Protein AF-A0A258IJY4-F1 (afdb_monomer_lite)

Sequence (185 aa):
MICPVAGHSVAGYVLYSLEPDRRLEDFEGKLTIDWGKGTRSWVQKADNPKRILEIRRDIEPAFPGYLNLIIPLSEVNSLPLSWAVRLQETRGIYLVTCPRTREHYVGSANGAEGFYGRWFQHAAFKGDAIAFRSREPSEYQVSILEVAGSGMSEADVLVAEQRWIKKLQSKEMGLNGSLIGNEGG

Secondary structure (DSSP, 8-state):
-B-TTT-SB-TTPPPPP----GGGGGGTTTEEE--TT-TT-S---TTSPPPEEEE-SS-PPPP--GGG-EEEGGGGGGS-HHHHHHHHH--EEEEEEETTTTEEEEEEE-STTHHHHHHHHHHH-SS--S--S---GGG-EEEEEEEPPTT--HHHHHHHHHHHHHHHTTTTSSSTT-S------

Radius of gyration: 24.55 Å; chains: 1; bounding box: 48×37×79 Å

pLDDT: mean 83.31, std 14.4, range [30.75, 98.19]

Foldseek 3Di:
DADPPPGHDPVPDDDDDDDDDPVCPQQVQFWDWDCDVVPPPPDDDPVDDIHTPGGHNDDFDDDPDQQPDKFQLLCLVVHDPVNQVVQQCWWAKKKKAFPVVGAIDIDTQPDNRHRSVVSVVVNVLPDDLFPDVDPDSRRMMMGGDDIDDPPDDPVNRVVVSVVVCVVVVCLPRHGPVVRDDDPDD

Structure (mmCIF, N/CA/C/O backbone):
data_AF-A0A258IJY4-F1
#
_entry.id   AF-A0A258IJY4-F1
#
loop_
_atom_site.group_PDB
_atom_site.id
_atom_site.type_symbol
_atom_site.label_atom_id
_atom_site.label_alt_id
_atom_site.label_comp_id
_atom_site.label_asym_id
_atom_site.label_entity_id
_atom_site.label_seq_id
_atom_site.pdbx_PDB_ins_code
_atom_site.Cartn_x
_atom_site.Cartn_y
_atom_site.Cartn_z
_atom_site.occupancy
_atom_site.B_iso_or_equiv
_atom_site.auth_seq_id
_atom_site.auth_comp_id
_atom_site.auth_asym_id
_atom_site.auth_atom_id
_atom_site.pdbx_PDB_model_num
ATOM 1 N N . MET A 1 1 ? 11.145 19.818 -43.835 1.00 65.81 1 MET A N 1
ATOM 2 C CA . MET A 1 1 ? 10.618 18.640 -43.112 1.00 65.81 1 MET A CA 1
ATOM 3 C C . MET A 1 1 ? 10.895 18.848 -41.630 1.00 65.81 1 MET A C 1
ATOM 5 O O . MET A 1 1 ? 11.995 19.290 -41.315 1.00 65.81 1 MET A O 1
ATOM 9 N N . ILE A 1 2 ? 9.910 18.635 -40.755 1.00 72.44 2 ILE A N 1
ATOM 10 C CA . ILE A 1 2 ? 9.991 18.947 -39.316 1.00 72.44 2 ILE A CA 1
ATOM 11 C C . ILE A 1 2 ? 10.017 17.635 -38.520 1.00 72.44 2 ILE A C 1
ATOM 13 O O . ILE A 1 2 ? 9.287 16.707 -38.858 1.00 72.44 2 ILE A O 1
ATOM 17 N N . CYS A 1 3 ? 10.866 17.552 -37.493 1.00 66.44 3 CYS A N 1
ATOM 18 C CA . CYS A 1 3 ? 10.944 16.414 -36.581 1.00 66.44 3 CYS A CA 1
ATOM 19 C C . CYS A 1 3 ? 9.590 16.198 -35.878 1.00 66.44 3 CYS A C 1
ATOM 21 O O . CYS A 1 3 ? 9.137 17.116 -35.189 1.00 66.44 3 CYS A O 1
ATOM 23 N N . PRO A 1 4 ? 8.972 15.005 -35.964 1.00 61.53 4 PRO A N 1
ATOM 24 C CA . PRO A 1 4 ? 7.675 14.739 -35.337 1.00 61.53 4 PRO A CA 1
ATOM 25 C C . PRO A 1 4 ? 7.731 14.685 -33.801 1.00 61.53 4 PRO A C 1
ATOM 27 O O . PRO A 1 4 ? 6.697 14.793 -33.154 1.00 61.53 4 PRO A O 1
ATOM 30 N N . VAL A 1 5 ? 8.924 14.539 -33.212 1.00 63.69 5 VAL A N 1
ATOM 31 C CA . VAL A 1 5 ? 9.115 14.449 -31.753 1.00 63.69 5 VAL A CA 1
ATOM 32 C C . VAL A 1 5 ? 9.488 15.798 -31.136 1.00 63.69 5 VAL A C 1
ATOM 34 O O . VAL A 1 5 ? 9.039 16.127 -30.045 1.00 63.69 5 VAL A O 1
ATOM 37 N N . ALA A 1 6 ? 10.318 16.588 -31.821 1.00 70.12 6 ALA A N 1
ATOM 38 C CA . ALA A 1 6 ? 10.953 17.774 -31.239 1.00 70.12 6 ALA A CA 1
ATOM 39 C C . ALA A 1 6 ? 10.740 19.067 -32.047 1.00 70.12 6 ALA A C 1
ATOM 41 O O . ALA A 1 6 ? 11.349 20.086 -31.731 1.00 70.12 6 ALA A O 1
ATOM 42 N N . GLY A 1 7 ? 9.922 19.044 -33.106 1.00 70.50 7 GLY A N 1
ATOM 43 C CA . GLY A 1 7 ? 9.414 20.249 -33.775 1.00 70.50 7 GLY A CA 1
ATOM 44 C C . GLY A 1 7 ? 10.433 21.112 -34.535 1.00 70.50 7 GLY A C 1
ATOM 45 O O . GLY A 1 7 ? 10.057 22.149 -35.075 1.00 70.50 7 GLY A O 1
ATOM 46 N N . HIS A 1 8 ? 11.704 20.713 -34.622 1.00 76.12 8 HIS A N 1
ATOM 47 C CA . HIS A 1 8 ? 12.746 21.434 -35.365 1.00 76.12 8 HIS A CA 1
ATOM 48 C C . HIS A 1 8 ? 12.921 20.902 -36.797 1.00 76.12 8 HIS A C 1
ATOM 50 O O . HIS A 1 8 ? 12.525 19.780 -37.114 1.00 76.12 8 HIS A O 1
ATOM 56 N N . SER A 1 9 ? 13.526 21.703 -37.680 1.00 78.00 9 SER A N 1
ATOM 57 C CA . SER A 1 9 ? 13.823 21.291 -39.060 1.00 78.00 9 SER A CA 1
ATOM 58 C C . SER A 1 9 ? 14.840 20.148 -39.089 1.00 78.00 9 SER A C 1
ATOM 60 O O . SER A 1 9 ? 15.906 20.255 -38.491 1.00 78.00 9 SER A O 1
ATOM 62 N N . VAL A 1 10 ? 14.525 19.078 -39.822 1.00 74.31 10 VAL A N 1
ATOM 63 C CA . VAL A 1 10 ? 15.400 17.904 -40.030 1.00 74.31 10 VAL A CA 1
ATOM 64 C C . VAL A 1 10 ? 15.940 17.832 -41.460 1.00 74.31 10 VAL A C 1
ATOM 66 O O . VAL A 1 10 ? 16.269 16.761 -41.965 1.00 74.31 10 VAL A O 1
ATOM 69 N N . ALA A 1 11 ? 16.016 18.972 -42.150 1.00 73.44 11 ALA A N 1
ATOM 70 C CA . ALA A 1 11 ? 16.618 19.037 -43.478 1.00 73.44 11 ALA A CA 1
ATOM 71 C C . ALA A 1 11 ? 18.089 18.570 -43.418 1.00 73.44 11 ALA A C 1
ATOM 73 O O . ALA A 1 11 ? 18.888 19.150 -42.690 1.00 73.44 11 ALA A O 1
ATOM 74 N N . GLY A 1 12 ? 18.424 17.511 -44.164 1.00 73.75 12 GLY A N 1
ATOM 75 C CA . GLY A 1 12 ? 19.758 16.890 -44.177 1.00 73.75 12 GLY A CA 1
ATOM 76 C C . GLY A 1 12 ? 19.895 15.599 -43.357 1.00 73.75 12 GLY A C 1
ATOM 77 O O . GLY A 1 12 ? 20.938 14.955 -43.433 1.00 73.75 12 GLY A O 1
ATOM 78 N N . TYR A 1 13 ? 18.861 15.183 -42.619 1.00 72.00 13 TYR A N 1
ATOM 79 C CA . TYR A 1 13 ? 18.851 13.918 -41.876 1.00 72.00 13 TYR A CA 1
ATOM 80 C C . TYR A 1 13 ? 18.131 12.803 -42.643 1.00 72.00 13 TYR A C 1
ATOM 82 O O . TYR A 1 13 ? 17.196 13.054 -43.404 1.00 72.00 13 TYR A O 1
ATOM 90 N N . VAL A 1 14 ? 18.546 11.554 -42.407 1.00 71.19 14 VAL A N 1
ATOM 91 C CA . VAL A 1 14 ? 17.865 10.357 -42.920 1.00 71.19 14 VAL A CA 1
ATOM 92 C C . VAL A 1 14 ? 16.779 9.943 -41.933 1.00 71.19 14 VAL A C 1
ATOM 94 O O . VAL A 1 14 ? 17.068 9.625 -40.780 1.00 71.19 14 VAL A O 1
ATOM 97 N N . LEU A 1 15 ? 15.529 9.949 -42.392 1.00 69.31 15 LEU A N 1
ATOM 98 C CA . LEU A 1 15 ? 14.381 9.448 -41.644 1.00 69.31 15 LEU A CA 1
ATOM 99 C C . LEU A 1 15 ? 14.159 7.974 -41.978 1.00 69.31 15 LEU A C 1
ATOM 101 O O . LEU A 1 15 ? 14.011 7.612 -43.143 1.00 69.31 15 LEU A O 1
ATOM 105 N N . TYR A 1 16 ? 14.117 7.141 -40.943 1.00 73.06 16 TYR A N 1
ATOM 106 C CA . TYR A 1 16 ? 13.772 5.730 -41.063 1.00 73.06 16 TYR A CA 1
ATOM 107 C C . TYR A 1 16 ? 12.312 5.548 -40.656 1.00 73.06 16 TYR A C 1
ATOM 109 O O . TYR A 1 16 ? 11.935 5.909 -39.541 1.00 73.06 16 TYR A O 1
ATOM 117 N N . SER A 1 17 ? 11.501 4.991 -41.555 1.00 76.12 17 SER A N 1
ATOM 118 C CA . SER A 1 17 ? 10.186 4.467 -41.185 1.00 76.12 17 SER A CA 1
ATOM 119 C C . SER A 1 17 ? 10.404 3.115 -40.522 1.00 76.12 17 SER A C 1
ATOM 121 O O . SER A 1 17 ? 10.959 2.211 -41.145 1.00 76.12 17 SER A O 1
ATOM 123 N N . LEU A 1 18 ? 10.032 3.001 -39.252 1.00 82.19 18 LEU A N 1
ATOM 124 C CA . LEU A 1 18 ? 10.179 1.778 -38.474 1.00 82.19 18 LEU A CA 1
ATOM 125 C C . LEU A 1 18 ? 8.791 1.244 -38.148 1.00 82.19 18 LEU A C 1
ATOM 127 O O . LEU A 1 18 ? 7.943 1.986 -37.660 1.00 82.19 18 LEU A O 1
ATOM 131 N N . GLU A 1 19 ? 8.589 -0.043 -38.401 1.00 84.25 19 GLU A N 1
ATOM 132 C CA . GLU A 1 19 ? 7.381 -0.770 -38.026 1.00 84.25 19 GLU A CA 1
ATOM 133 C C . GLU A 1 19 ? 7.769 -1.932 -37.103 1.00 84.25 19 GLU A C 1
ATOM 135 O O . GLU A 1 19 ? 8.824 -2.543 -37.312 1.00 84.25 19 GLU A O 1
ATOM 140 N N . PRO A 1 20 ? 6.958 -2.244 -36.077 1.00 83.56 20 PRO A N 1
ATOM 141 C CA . PRO A 1 20 ? 7.171 -3.427 -35.256 1.00 83.56 20 PRO A CA 1
ATOM 142 C C . PRO A 1 20 ? 7.158 -4.703 -36.104 1.00 83.56 20 PRO A C 1
ATOM 144 O O . PRO A 1 20 ? 6.271 -4.911 -36.932 1.00 83.56 20 PRO A O 1
ATOM 147 N N . ASP A 1 21 ? 8.132 -5.580 -35.874 1.00 87.88 21 ASP A N 1
ATOM 148 C CA . ASP A 1 21 ? 8.153 -6.899 -36.498 1.00 87.88 21 ASP A CA 1
ATOM 149 C C . ASP A 1 21 ? 7.292 -7.862 -35.681 1.00 87.88 21 ASP A C 1
ATOM 151 O O . ASP A 1 21 ? 7.646 -8.215 -34.554 1.00 87.88 21 ASP A O 1
ATOM 155 N N . ARG A 1 22 ? 6.182 -8.319 -36.269 1.00 90.06 22 ARG A N 1
ATOM 156 C CA . ARG A 1 22 ? 5.217 -9.202 -35.596 1.00 90.06 22 ARG A CA 1
ATOM 157 C C . ARG A 1 22 ? 5.833 -10.481 -35.034 1.00 90.06 22 ARG A C 1
ATOM 159 O O . ARG A 1 22 ? 5.338 -11.038 -34.063 1.00 90.06 22 ARG A O 1
ATOM 166 N N . ARG A 1 23 ? 6.949 -10.946 -35.606 1.00 90.12 23 ARG A N 1
ATOM 167 C CA . ARG A 1 23 ? 7.669 -12.139 -35.128 1.00 90.12 23 ARG A CA 1
ATOM 168 C C . ARG A 1 23 ? 8.244 -11.969 -33.719 1.00 90.12 23 ARG A C 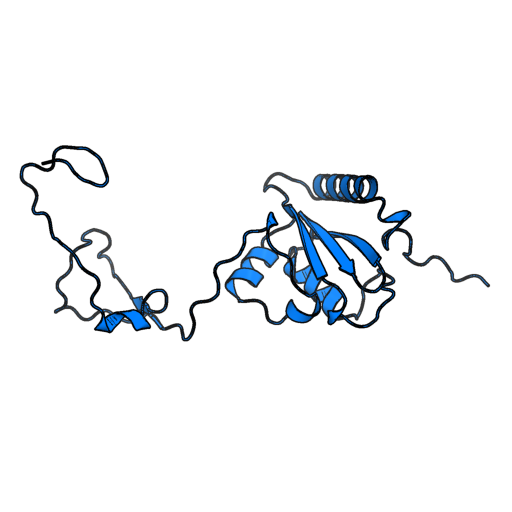1
ATOM 170 O O . ARG A 1 23 ? 8.645 -12.959 -33.116 1.00 90.12 23 ARG A O 1
ATOM 177 N N . LEU A 1 24 ? 8.334 -10.733 -33.226 1.00 87.19 24 LEU A N 1
ATOM 178 C CA . LEU A 1 24 ? 8.883 -10.391 -31.917 1.00 87.19 24 LEU A CA 1
ATOM 179 C C . LEU A 1 24 ? 7.817 -9.942 -30.906 1.00 87.19 24 LEU A C 1
ATOM 181 O O . LEU A 1 24 ? 8.187 -9.574 -29.794 1.00 87.19 24 LEU A O 1
ATOM 185 N N . GLU A 1 25 ? 6.526 -9.993 -31.253 1.00 87.19 25 GLU A N 1
ATOM 186 C CA . GLU A 1 25 ? 5.425 -9.570 -30.368 1.00 87.19 25 GLU A CA 1
ATOM 187 C C . GLU A 1 25 ? 5.466 -10.283 -29.007 1.00 87.19 25 GLU A C 1
ATOM 189 O O . GLU A 1 25 ? 5.354 -9.638 -27.967 1.00 87.19 25 GLU A O 1
ATOM 194 N N . ASP A 1 26 ? 5.759 -11.587 -28.984 1.00 83.19 26 ASP A N 1
ATOM 195 C CA . ASP A 1 26 ? 5.838 -12.379 -27.746 1.00 83.19 26 ASP A CA 1
ATOM 196 C C . ASP A 1 26 ? 6.915 -11.897 -26.759 1.00 83.19 26 ASP A C 1
ATOM 198 O O . ASP A 1 26 ? 6.867 -12.230 -25.571 1.00 83.19 26 ASP A O 1
ATOM 202 N N . PHE A 1 27 ? 7.892 -11.126 -27.241 1.00 84.94 27 PHE A N 1
ATOM 203 C CA . PHE A 1 27 ? 9.011 -10.607 -26.462 1.00 84.94 27 PHE A CA 1
ATOM 204 C C . PHE A 1 27 ? 8.807 -9.164 -25.992 1.00 84.94 27 PHE A C 1
ATOM 206 O O . PHE A 1 27 ? 9.621 -8.664 -25.206 1.00 84.94 27 PHE A O 1
ATOM 213 N N . GLU A 1 28 ? 7.741 -8.492 -26.434 1.00 81.94 28 GLU A N 1
ATOM 214 C CA . GLU A 1 28 ? 7.440 -7.119 -26.039 1.00 81.94 28 GLU A CA 1
ATOM 215 C C . GLU A 1 28 ? 7.280 -7.019 -24.514 1.00 81.94 28 GLU A C 1
ATOM 217 O O . GLU A 1 28 ? 6.528 -7.766 -23.892 1.00 81.94 28 GLU A O 1
ATOM 222 N N . GLY A 1 29 ? 8.064 -6.144 -23.875 1.00 74.44 29 GLY A N 1
ATOM 223 C CA . GLY A 1 29 ? 8.086 -5.999 -22.413 1.00 74.44 29 GLY A CA 1
ATOM 224 C C . GLY A 1 29 ? 8.651 -7.200 -21.636 1.00 74.44 29 GLY A C 1
ATOM 225 O O . GLY A 1 29 ? 8.771 -7.124 -20.413 1.00 74.44 29 GLY A O 1
ATOM 226 N N . LYS A 1 30 ? 9.029 -8.291 -22.316 1.00 82.44 30 LYS A N 1
ATOM 227 C CA . LYS A 1 30 ? 9.549 -9.520 -21.700 1.00 82.44 30 LYS A CA 1
ATOM 228 C C . LYS A 1 30 ? 11.046 -9.719 -21.907 1.00 82.44 30 LYS A C 1
ATOM 230 O O . LYS A 1 30 ? 11.687 -10.330 -21.056 1.00 82.44 30 LYS A O 1
ATOM 235 N N . LEU A 1 31 ? 11.598 -9.238 -23.020 1.00 85.62 31 LEU A N 1
ATOM 236 C CA . LEU A 1 31 ? 12.993 -9.442 -23.402 1.00 85.62 31 LEU A CA 1
ATOM 237 C C . LEU A 1 31 ? 13.881 -8.264 -22.981 1.00 85.62 31 LEU A C 1
ATOM 239 O O . LEU A 1 31 ? 13.754 -7.154 -23.495 1.00 85.62 31 LEU A O 1
ATOM 243 N N . THR A 1 32 ? 14.855 -8.539 -22.117 1.00 85.25 32 THR A N 1
ATOM 244 C CA . THR A 1 32 ? 15.929 -7.604 -21.765 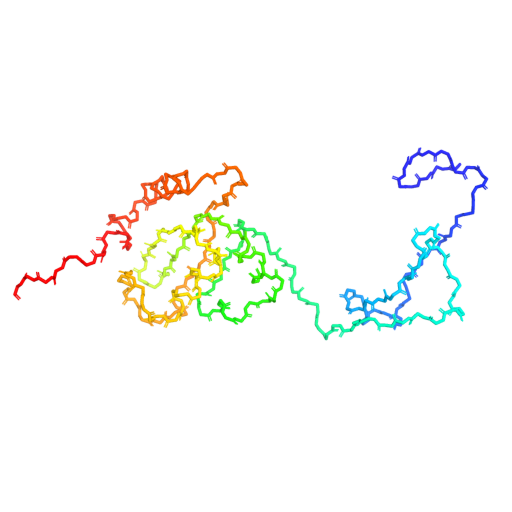1.00 85.25 32 THR A CA 1
ATOM 245 C C . THR A 1 32 ? 17.215 -8.036 -22.465 1.00 85.25 32 THR A C 1
ATOM 247 O O . THR A 1 32 ? 17.647 -9.180 -22.316 1.00 85.25 32 THR A O 1
ATOM 250 N N . ILE A 1 33 ? 17.867 -7.127 -23.197 1.00 87.19 33 ILE A N 1
ATOM 251 C CA . ILE A 1 33 ? 19.145 -7.384 -23.882 1.00 87.19 33 ILE A CA 1
ATOM 252 C C . ILE A 1 33 ? 20.252 -6.442 -23.410 1.00 87.19 33 ILE A C 1
ATOM 254 O O . ILE A 1 33 ? 20.000 -5.313 -22.991 1.00 87.19 33 ILE A O 1
ATOM 258 N N . ASP A 1 34 ? 21.494 -6.907 -23.512 1.00 85.25 34 ASP A N 1
ATOM 259 C CA . ASP A 1 34 ? 22.684 -6.100 -23.271 1.00 85.25 34 ASP A CA 1
ATOM 260 C C . ASP A 1 34 ? 22.976 -5.211 -24.488 1.00 85.25 34 ASP A C 1
ATOM 262 O O . ASP A 1 34 ? 23.391 -5.675 -25.556 1.00 85.25 34 ASP A O 1
ATOM 266 N N . TRP A 1 35 ? 22.767 -3.907 -24.320 1.00 78.31 35 TRP A N 1
ATOM 267 C CA . TRP A 1 35 ? 23.053 -2.900 -25.342 1.00 78.31 35 TRP A CA 1
ATOM 268 C C . TRP A 1 35 ? 24.547 -2.534 -25.438 1.00 78.31 35 TRP A C 1
ATOM 270 O O . TRP A 1 35 ? 24.952 -1.834 -26.376 1.00 78.31 35 TRP A O 1
ATOM 280 N N . GLY A 1 36 ? 25.385 -3.019 -24.514 1.00 74.19 36 GLY A N 1
ATOM 281 C CA . GLY A 1 36 ? 26.802 -2.682 -24.399 1.00 74.19 36 GLY A CA 1
ATOM 282 C C . GLY A 1 36 ? 27.043 -1.180 -24.199 1.00 74.19 36 GLY A C 1
ATOM 283 O O . GLY A 1 36 ? 26.172 -0.432 -23.761 1.00 74.19 36 GLY A O 1
ATOM 284 N N . LYS A 1 37 ? 28.221 -0.683 -24.608 1.00 67.38 37 LYS A N 1
ATOM 285 C CA . LYS A 1 37 ? 28.552 0.765 -24.625 1.00 67.38 37 LYS A CA 1
ATOM 286 C C . LYS A 1 37 ? 27.795 1.556 -25.718 1.00 67.38 37 LYS A C 1
ATOM 288 O O . LYS A 1 37 ? 28.139 2.700 -26.010 1.00 67.38 37 LYS A O 1
ATOM 293 N N . GLY A 1 38 ? 26.805 0.932 -26.361 1.00 57.94 38 GLY A N 1
ATOM 294 C CA . GLY A 1 38 ? 26.124 1.382 -27.576 1.00 57.94 38 GLY A CA 1
ATOM 295 C C . GLY A 1 38 ? 25.001 2.399 -27.377 1.00 57.94 38 GLY A C 1
ATOM 296 O O . GLY A 1 38 ? 24.322 2.719 -28.346 1.00 57.94 38 GLY A O 1
ATOM 297 N N . THR A 1 39 ? 24.825 2.970 -26.182 1.00 50.25 39 THR A N 1
ATOM 298 C CA . THR A 1 39 ? 23.822 4.020 -25.897 1.00 50.25 39 THR A CA 1
ATOM 299 C C . THR A 1 39 ? 23.984 5.298 -26.735 1.00 50.25 39 THR A C 1
ATOM 301 O O . THR A 1 39 ? 23.124 6.170 -26.688 1.00 50.25 39 THR A O 1
ATOM 304 N N . ARG A 1 40 ? 25.059 5.416 -27.528 1.00 53.66 40 ARG A N 1
ATOM 305 C CA . ARG A 1 40 ? 25.317 6.537 -28.448 1.00 53.66 40 ARG A CA 1
ATOM 306 C C . ARG A 1 40 ? 24.771 6.341 -29.869 1.00 53.66 40 ARG A C 1
ATOM 308 O O . ARG A 1 40 ? 24.708 7.317 -30.606 1.00 53.66 40 ARG A O 1
ATOM 315 N N . SER A 1 41 ? 24.382 5.124 -30.263 1.00 58.31 41 SER A N 1
ATOM 316 C CA . SER A 1 41 ? 23.787 4.851 -31.581 1.00 58.31 41 SER A CA 1
ATOM 317 C C . SER A 1 41 ? 22.561 3.965 -31.421 1.00 58.31 41 SER A C 1
ATOM 319 O O . SER A 1 41 ? 22.675 2.758 -31.201 1.00 58.31 41 SER A O 1
ATOM 321 N N . TRP A 1 42 ? 21.389 4.591 -31.522 1.00 57.38 42 TRP A N 1
ATOM 322 C CA . TRP A 1 42 ? 20.088 3.933 -31.392 1.00 57.38 42 TRP A CA 1
ATOM 323 C C . TRP A 1 42 ? 19.794 2.968 -32.554 1.00 57.38 42 TRP A C 1
ATOM 325 O O . TRP A 1 42 ? 19.130 1.956 -32.366 1.00 57.38 42 TRP A O 1
ATOM 335 N N . VAL A 1 43 ? 20.362 3.228 -33.737 1.00 68.31 43 VAL A N 1
ATOM 336 C CA . VAL A 1 43 ? 20.289 2.330 -34.898 1.00 68.31 43 VAL A CA 1
ATOM 337 C C . VAL A 1 43 ? 21.532 1.441 -34.921 1.00 68.31 43 VAL A C 1
ATOM 339 O O . VAL A 1 43 ? 22.659 1.944 -34.937 1.00 68.31 43 VAL A O 1
ATOM 342 N N . GLN A 1 44 ? 21.335 0.123 -34.917 1.00 69.19 44 GLN A N 1
ATOM 343 C CA . GLN A 1 44 ? 22.404 -0.873 -35.003 1.00 69.19 44 GLN A CA 1
ATOM 344 C C . GLN A 1 44 ? 22.017 -1.957 -36.004 1.00 69.19 44 GLN A C 1
ATOM 346 O O . GLN A 1 44 ? 20.847 -2.316 -36.125 1.00 69.19 44 GLN A O 1
ATOM 351 N N . LYS A 1 45 ? 23.004 -2.470 -36.738 1.00 69.81 45 LYS A N 1
ATOM 352 C CA . LYS A 1 45 ? 22.780 -3.576 -37.665 1.00 69.81 45 LYS A CA 1
ATOM 353 C C . LYS A 1 45 ? 22.470 -4.858 -36.882 1.00 69.81 45 LYS A C 1
ATOM 355 O O . LYS A 1 45 ? 23.120 -5.149 -35.877 1.00 69.81 45 LYS A O 1
ATOM 360 N N . ALA A 1 46 ? 21.496 -5.623 -37.372 1.00 68.38 46 ALA A N 1
ATOM 361 C CA . ALA A 1 46 ? 21.050 -6.883 -36.771 1.00 68.38 46 ALA A CA 1
ATOM 362 C C . ALA A 1 46 ? 22.053 -8.047 -36.940 1.00 68.38 46 ALA A C 1
ATOM 364 O O . ALA A 1 46 ? 21.826 -9.134 -36.422 1.00 68.38 46 ALA A O 1
ATOM 365 N N . ASP A 1 47 ? 23.159 -7.823 -37.655 1.00 75.94 47 ASP A N 1
ATOM 366 C CA . ASP A 1 47 ? 24.263 -8.772 -37.849 1.00 75.94 47 ASP A CA 1
ATOM 367 C C . ASP A 1 47 ? 25.146 -8.940 -36.600 1.00 75.94 47 ASP A C 1
ATOM 369 O O . ASP A 1 47 ? 25.902 -9.905 -36.502 1.00 75.94 47 ASP A O 1
ATOM 373 N N . ASN A 1 48 ? 25.033 -8.033 -35.626 1.00 75.56 48 ASN A N 1
ATOM 374 C CA . ASN A 1 48 ? 25.741 -8.121 -34.357 1.00 75.56 48 ASN A CA 1
ATOM 375 C C . ASN A 1 48 ? 24.848 -8.789 -33.302 1.00 75.56 48 ASN A C 1
ATOM 377 O O . ASN A 1 48 ? 23.913 -8.143 -32.813 1.00 75.56 48 ASN A O 1
ATOM 381 N N . PRO A 1 49 ? 25.124 -10.047 -32.906 1.00 79.50 49 PRO A N 1
ATOM 382 C CA . PRO A 1 49 ? 24.307 -10.739 -31.920 1.00 79.50 49 PRO A CA 1
ATOM 383 C C . PRO A 1 49 ? 24.329 -9.993 -30.582 1.00 79.50 49 PRO A C 1
ATOM 385 O O . PRO A 1 49 ? 25.380 -9.570 -30.092 1.00 79.50 49 PRO A O 1
ATOM 388 N N . LYS A 1 50 ? 23.147 -9.836 -29.983 1.00 84.25 50 LYS A N 1
ATOM 389 C CA . LYS A 1 50 ? 22.969 -9.218 -28.668 1.00 84.25 50 LYS A CA 1
ATOM 390 C C . LYS A 1 50 ? 22.778 -10.287 -27.612 1.00 84.25 50 LYS A C 1
ATOM 392 O O . LYS A 1 50 ? 22.010 -11.228 -27.797 1.00 84.25 50 LYS A O 1
ATOM 397 N N . ARG A 1 51 ? 23.478 -10.134 -26.489 1.00 85.81 51 ARG A N 1
ATOM 398 C CA . ARG A 1 51 ? 23.308 -11.029 -25.348 1.00 85.81 51 ARG A CA 1
ATOM 399 C C . ARG A 1 51 ? 21.950 -10.758 -24.706 1.00 85.81 51 ARG A C 1
ATOM 401 O O . ARG A 1 51 ? 21.662 -9.625 -24.330 1.00 85.81 51 ARG A O 1
ATOM 408 N N . ILE A 1 52 ? 21.151 -11.805 -24.547 1.00 89.06 52 ILE A N 1
ATOM 409 C CA . ILE A 1 52 ? 19.910 -11.760 -23.774 1.00 89.06 52 ILE A CA 1
ATOM 410 C C . ILE A 1 52 ? 20.273 -11.795 -22.289 1.00 89.06 52 ILE A C 1
ATOM 412 O O . ILE A 1 52 ? 21.024 -12.667 -21.850 1.00 89.06 52 ILE A O 1
ATOM 416 N N . LEU A 1 53 ? 19.775 -10.819 -21.536 1.00 86.50 53 LEU A N 1
ATOM 417 C CA . LEU A 1 53 ? 19.947 -10.730 -20.088 1.00 86.50 53 LEU A CA 1
ATOM 418 C C . LEU A 1 53 ? 18.804 -11.433 -19.354 1.00 86.50 53 LEU A C 1
ATOM 420 O O . LEU A 1 53 ? 19.049 -12.118 -18.367 1.00 86.50 53 LEU A O 1
ATOM 424 N N . GLU A 1 54 ? 17.573 -11.288 -19.846 1.00 83.81 54 GLU A N 1
ATOM 425 C CA . GLU A 1 54 ? 16.373 -11.838 -19.212 1.00 83.81 54 GLU A CA 1
ATOM 426 C C . GLU A 1 54 ? 15.262 -12.046 -20.254 1.00 83.81 54 GLU A C 1
ATOM 428 O O . GLU A 1 54 ? 15.122 -11.237 -21.173 1.00 83.81 54 GLU A O 1
ATOM 433 N N . ILE A 1 55 ? 14.463 -13.108 -20.095 1.00 84.62 55 ILE A N 1
ATOM 434 C CA . ILE A 1 55 ? 13.175 -13.285 -20.783 1.00 84.62 55 ILE A CA 1
ATOM 435 C C . ILE A 1 55 ? 12.117 -13.583 -19.721 1.00 84.62 55 ILE A C 1
ATOM 437 O O . ILE A 1 55 ? 12.157 -14.634 -19.077 1.00 84.62 55 ILE A O 1
ATOM 441 N N . ARG A 1 56 ? 11.172 -12.665 -19.530 1.00 76.50 56 ARG A N 1
ATOM 442 C CA . ARG A 1 56 ? 10.041 -12.835 -18.608 1.00 76.50 56 ARG A CA 1
ATOM 443 C C . ARG A 1 56 ? 8.984 -13.730 -19.255 1.00 76.50 56 ARG A C 1
ATOM 445 O O . ARG A 1 56 ? 8.793 -13.684 -20.465 1.00 76.50 56 ARG A O 1
ATOM 452 N N . ARG A 1 57 ? 8.309 -14.572 -18.468 1.00 69.62 57 ARG A N 1
ATOM 453 C CA . ARG A 1 57 ? 7.236 -15.452 -18.980 1.00 69.62 57 ARG A CA 1
ATOM 454 C C . ARG A 1 57 ? 5.941 -14.670 -19.196 1.00 69.62 57 ARG A C 1
ATOM 456 O O . ARG A 1 57 ? 5.354 -14.732 -20.277 1.00 69.62 57 ARG A O 1
ATOM 463 N N . ASP A 1 58 ? 5.605 -13.838 -18.217 1.00 67.75 58 ASP A N 1
ATOM 464 C CA . ASP A 1 58 ? 4.412 -13.002 -18.206 1.00 67.75 58 ASP A CA 1
ATOM 465 C C . ASP A 1 58 ? 4.783 -11.530 -18.033 1.00 67.75 58 ASP A C 1
ATOM 467 O O . ASP A 1 58 ? 5.765 -11.184 -17.368 1.00 67.75 58 ASP A O 1
ATOM 471 N N . ILE A 1 59 ? 3.989 -10.660 -18.655 1.00 69.94 59 ILE A N 1
ATOM 472 C CA . ILE A 1 59 ? 4.017 -9.228 -18.370 1.00 69.94 59 ILE A CA 1
ATOM 473 C C . ILE A 1 59 ? 3.227 -9.060 -17.075 1.00 69.94 59 ILE A C 1
ATOM 475 O O . ILE A 1 59 ? 2.027 -9.334 -17.045 1.00 69.94 59 ILE A O 1
ATOM 479 N N . GLU A 1 60 ? 3.897 -8.653 -15.996 1.00 73.25 60 GLU A N 1
ATOM 480 C CA . GLU A 1 60 ? 3.189 -8.286 -14.770 1.00 73.25 60 GLU A CA 1
ATOM 481 C C . GLU A 1 60 ? 2.192 -7.160 -15.081 1.00 73.25 60 GLU A C 1
ATOM 483 O O . GLU A 1 60 ? 2.523 -6.241 -15.841 1.00 73.25 60 GLU A O 1
ATOM 488 N N . PRO A 1 61 ? 0.981 -7.192 -14.503 1.00 83.94 61 PRO A N 1
ATOM 489 C CA . PRO A 1 61 ? 0.022 -6.125 -14.719 1.00 83.94 61 PRO A CA 1
ATOM 490 C C . PRO A 1 61 ? 0.621 -4.787 -14.275 1.00 83.94 61 PRO A C 1
ATOM 492 O O . PRO A 1 61 ? 1.346 -4.696 -13.276 1.00 83.94 61 PRO A O 1
ATOM 495 N N . ALA A 1 62 ? 0.304 -3.726 -15.017 1.00 88.31 62 ALA A N 1
ATOM 496 C CA . ALA A 1 62 ? 0.707 -2.383 -14.633 1.00 88.31 62 ALA A CA 1
ATOM 497 C C . ALA A 1 62 ? 0.163 -2.063 -13.234 1.00 88.31 62 ALA A C 1
ATOM 499 O O . ALA A 1 62 ? -0.991 -2.356 -12.922 1.00 88.31 62 ALA A O 1
ATOM 500 N N . PHE A 1 63 ? 0.996 -1.459 -12.386 1.00 93.00 63 PHE A N 1
ATOM 501 C CA . PHE A 1 63 ? 0.555 -1.050 -11.056 1.00 93.00 63 PHE A CA 1
ATOM 502 C C . PHE A 1 63 ? -0.554 -0.001 -11.189 1.00 93.00 63 PHE A C 1
ATOM 504 O O . PHE A 1 63 ? -0.332 1.008 -11.863 1.00 93.00 63 PHE A O 1
ATOM 511 N N . PRO A 1 64 ? -1.718 -0.193 -10.544 1.00 94.06 64 PRO A N 1
ATOM 512 C CA . PRO A 1 64 ? -2.883 0.676 -10.731 1.00 94.06 64 PRO A CA 1
ATOM 513 C C . PRO A 1 64 ? -2.677 2.103 -10.191 1.00 94.06 64 PRO A C 1
ATOM 515 O O . PRO A 1 64 ? -3.480 2.997 -10.463 1.00 94.06 64 PRO A O 1
ATOM 518 N N . GLY A 1 65 ? -1.597 2.325 -9.437 1.00 95.69 65 GLY A N 1
ATOM 519 C CA . GLY A 1 65 ? -1.341 3.550 -8.689 1.00 95.69 65 GLY A CA 1
ATOM 520 C C . GLY A 1 65 ? -1.897 3.455 -7.271 1.00 95.69 65 GLY A C 1
ATOM 521 O O . GLY A 1 65 ? -2.868 2.747 -7.019 1.00 95.69 65 GLY A O 1
ATOM 522 N N . TYR A 1 66 ? -1.285 4.184 -6.336 1.00 96.25 66 TYR A N 1
ATOM 523 C CA . TYR A 1 66 ? -1.605 4.064 -4.909 1.00 96.25 66 TYR A CA 1
ATOM 524 C C . TYR A 1 66 ? -3.080 4.353 -4.595 1.00 96.25 66 TYR A C 1
ATOM 526 O O . TYR A 1 66 ? -3.692 3.612 -3.839 1.00 96.25 66 TYR A O 1
ATOM 534 N N . LEU A 1 67 ? -3.667 5.381 -5.218 1.00 94.31 67 LEU A N 1
ATOM 535 C CA . LEU A 1 67 ? -5.059 5.785 -4.969 1.00 94.31 67 LEU A CA 1
ATOM 536 C C . LEU A 1 67 ? -6.104 4.820 -5.545 1.00 94.31 67 LEU A C 1
ATOM 538 O O . LEU A 1 67 ? -7.221 4.771 -5.042 1.00 94.31 67 LEU A O 1
ATOM 542 N N . ASN A 1 68 ? -5.760 4.070 -6.595 1.00 96.38 68 ASN A N 1
ATOM 543 C CA . ASN A 1 68 ? -6.684 3.135 -7.243 1.00 96.38 68 ASN A CA 1
ATOM 544 C C . ASN A 1 68 ? -6.528 1.701 -6.718 1.00 96.38 68 ASN A C 1
ATOM 546 O O . ASN A 1 68 ? -7.276 0.814 -7.126 1.00 96.38 68 ASN A O 1
ATOM 550 N N . LEU A 1 69 ? -5.532 1.447 -5.865 1.00 96.94 69 LEU A N 1
ATOM 551 C CA . LEU A 1 69 ? -5.238 0.113 -5.365 1.00 96.94 69 LEU A CA 1
ATOM 552 C C . LEU A 1 69 ? -6.252 -0.287 -4.286 1.00 96.94 69 LEU A C 1
ATOM 554 O O . LEU A 1 69 ? -6.293 0.298 -3.203 1.00 96.94 69 LEU A O 1
ATOM 558 N N . ILE A 1 70 ? -7.025 -1.328 -4.583 1.00 97.06 70 ILE A N 1
ATOM 559 C CA . ILE A 1 70 ? -7.880 -2.042 -3.635 1.00 97.06 70 ILE A CA 1
ATOM 560 C C . ILE A 1 70 ? -7.654 -3.528 -3.888 1.00 97.06 70 ILE A C 1
ATOM 562 O O . ILE A 1 70 ? -7.864 -3.991 -5.008 1.00 97.06 70 ILE A O 1
ATOM 566 N N . ILE A 1 71 ? -7.210 -4.266 -2.873 1.00 95.44 71 ILE A N 1
ATOM 567 C CA . ILE A 1 71 ? -6.927 -5.703 -2.991 1.00 95.44 71 ILE A CA 1
ATOM 568 C C . ILE A 1 71 ? -7.470 -6.463 -1.776 1.00 95.44 71 ILE A C 1
ATOM 570 O O . ILE A 1 71 ? -7.488 -5.908 -0.672 1.00 95.44 71 ILE A O 1
ATOM 574 N N . PRO A 1 72 ? -7.900 -7.726 -1.933 1.00 94.81 72 PRO A N 1
ATOM 575 C CA . PRO A 1 72 ? -8.184 -8.595 -0.798 1.00 94.81 72 PRO A CA 1
ATOM 576 C C . PRO A 1 72 ? -6.936 -8.786 0.068 1.00 94.81 72 PRO A C 1
ATOM 578 O O . PRO A 1 72 ? -5.834 -8.986 -0.443 1.00 94.81 72 PRO A O 1
ATOM 581 N N . LEU A 1 73 ? -7.102 -8.775 1.389 1.00 93.06 73 LEU A N 1
ATOM 582 C CA . LEU A 1 73 ? -5.995 -8.961 2.326 1.00 93.06 73 LEU A CA 1
ATOM 583 C C . LEU A 1 73 ? -5.352 -10.352 2.165 1.00 93.06 73 LEU A C 1
ATOM 585 O O . LEU A 1 73 ? -4.142 -10.496 2.318 1.00 93.06 73 LEU A O 1
ATOM 589 N N . SER A 1 74 ? -6.133 -11.363 1.771 1.00 90.94 74 SER A N 1
ATOM 590 C CA . SER A 1 74 ? -5.632 -12.705 1.440 1.00 90.94 74 SER A CA 1
ATOM 591 C C . SER A 1 74 ? -4.665 -12.743 0.252 1.00 90.94 74 SER A C 1
ATOM 593 O O . SER A 1 74 ? -3.868 -13.672 0.156 1.00 90.94 74 SER A O 1
ATOM 595 N N . GLU A 1 75 ? -4.727 -11.767 -0.656 1.00 92.81 75 GLU A N 1
ATOM 596 C CA . GLU A 1 75 ? -3.923 -11.747 -1.886 1.00 92.81 75 GLU A CA 1
ATOM 597 C C . GLU A 1 75 ? -2.582 -11.024 -1.725 1.00 92.81 75 GLU A C 1
ATOM 599 O O . GLU A 1 75 ? -1.769 -11.029 -2.649 1.00 92.81 75 GLU A O 1
ATOM 604 N N . VAL A 1 76 ? -2.309 -10.436 -0.555 1.00 92.81 76 VAL A N 1
ATOM 605 C CA . VAL A 1 76 ? -1.069 -9.682 -0.299 1.00 92.81 76 VAL A CA 1
ATOM 606 C C . VAL A 1 76 ? 0.176 -10.527 -0.596 1.00 92.81 76 VAL A C 1
ATOM 608 O O . VAL A 1 76 ? 1.123 -10.034 -1.202 1.00 92.81 76 VAL A O 1
ATOM 611 N N . ASN A 1 77 ? 0.149 -11.821 -0.262 1.00 89.62 77 ASN A N 1
ATOM 612 C CA . ASN A 1 77 ? 1.265 -12.751 -0.484 1.00 89.62 77 ASN A CA 1
ATOM 613 C C . ASN A 1 77 ? 1.459 -13.164 -1.950 1.00 89.62 77 ASN A C 1
ATOM 615 O O . ASN A 1 77 ? 2.484 -13.748 -2.293 1.00 89.62 77 ASN A O 1
ATOM 619 N N . SER A 1 78 ? 0.467 -12.905 -2.801 1.00 90.06 78 SER A N 1
ATOM 620 C CA . SER A 1 78 ? 0.455 -13.275 -4.220 1.00 90.06 78 SER A CA 1
ATOM 621 C C . SER A 1 78 ? 0.549 -12.066 -5.151 1.00 90.06 78 SER A C 1
ATOM 623 O O . SER A 1 78 ? 0.310 -12.197 -6.350 1.00 90.06 78 SER A O 1
ATOM 625 N N . LEU A 1 79 ? 0.876 -10.884 -4.620 1.00 91.81 79 LEU A N 1
ATOM 626 C CA . LEU A 1 79 ? 1.035 -9.684 -5.433 1.00 91.81 79 LEU A CA 1
ATOM 627 C C . LEU A 1 79 ? 2.182 -9.832 -6.446 1.00 91.81 79 LEU A C 1
ATOM 629 O O . LEU A 1 79 ? 3.201 -10.452 -6.130 1.00 91.81 79 LEU A O 1
ATOM 633 N N . PRO A 1 80 ? 2.068 -9.208 -7.637 1.00 92.38 80 PRO A N 1
ATOM 634 C CA . PRO A 1 80 ? 3.193 -9.082 -8.557 1.00 92.38 80 PRO A CA 1
ATOM 635 C C . PRO A 1 80 ? 4.415 -8.492 -7.848 1.00 92.38 80 PRO A C 1
ATOM 637 O O . PRO A 1 80 ? 4.281 -7.572 -7.031 1.00 92.38 80 PRO A O 1
ATOM 640 N N . LEU A 1 81 ? 5.615 -8.974 -8.176 1.00 88.62 81 LEU A N 1
ATOM 641 C CA . LEU A 1 81 ? 6.831 -8.594 -7.457 1.00 88.62 81 LEU A CA 1
ATOM 642 C C . LEU A 1 81 ? 7.080 -7.086 -7.563 1.00 88.62 81 LEU A C 1
ATOM 644 O O . LEU A 1 81 ? 7.442 -6.444 -6.576 1.00 88.62 81 LEU A O 1
ATOM 648 N N . SER A 1 82 ? 6.818 -6.490 -8.732 1.00 90.69 82 SER A N 1
ATOM 649 C CA . SER A 1 82 ? 6.945 -5.040 -8.906 1.00 90.69 82 SER A CA 1
ATOM 650 C C . SER A 1 82 ? 5.968 -4.231 -8.047 1.00 90.69 82 SER A C 1
ATOM 652 O O . SER A 1 82 ? 6.271 -3.089 -7.698 1.00 90.69 82 SER A O 1
ATOM 654 N N . TRP A 1 83 ? 4.806 -4.786 -7.691 1.00 95.50 83 TRP A N 1
ATOM 655 C CA . TRP A 1 83 ? 3.847 -4.132 -6.799 1.00 95.50 83 TRP A CA 1
ATOM 656 C C . TRP A 1 83 ? 4.315 -4.251 -5.352 1.00 95.50 83 TRP A C 1
ATOM 658 O O . TRP A 1 83 ? 4.342 -3.244 -4.646 1.00 95.50 83 TRP A O 1
ATOM 668 N N . ALA A 1 84 ? 4.732 -5.452 -4.937 1.00 94.56 84 ALA A N 1
ATOM 669 C CA . ALA A 1 84 ? 5.235 -5.715 -3.592 1.00 94.56 84 ALA A CA 1
ATOM 670 C C . ALA A 1 84 ? 6.428 -4.811 -3.247 1.00 94.56 84 ALA A C 1
ATOM 672 O O . ALA A 1 84 ? 6.393 -4.135 -2.223 1.00 94.56 84 ALA A O 1
ATOM 673 N N . VAL A 1 85 ? 7.419 -4.699 -4.141 1.00 93.56 85 VAL A N 1
ATOM 674 C CA . VAL A 1 85 ? 8.592 -3.822 -3.951 1.00 93.56 85 VAL A CA 1
ATOM 675 C C . VAL A 1 85 ? 8.176 -2.359 -3.771 1.00 93.56 85 VAL A C 1
ATOM 677 O O . VAL A 1 85 ? 8.588 -1.713 -2.812 1.00 93.56 85 VAL A O 1
ATOM 680 N N . ARG A 1 86 ? 7.290 -1.837 -4.632 1.00 95.25 86 ARG A N 1
ATOM 681 C CA . ARG A 1 86 ? 6.792 -0.453 -4.509 1.00 95.25 86 ARG A CA 1
ATOM 682 C C . ARG A 1 86 ? 6.075 -0.215 -3.182 1.00 95.25 86 ARG A C 1
ATOM 684 O O . ARG A 1 86 ? 6.287 0.809 -2.537 1.00 95.25 86 ARG A O 1
ATOM 691 N N . LEU A 1 87 ? 5.216 -1.146 -2.774 1.00 97.00 87 LEU A N 1
ATOM 692 C CA . LEU A 1 87 ? 4.465 -1.060 -1.520 1.00 97.00 87 LEU A CA 1
ATOM 693 C C . LEU A 1 87 ? 5.365 -1.213 -0.290 1.00 97.00 87 LEU A C 1
ATOM 695 O O . LEU A 1 87 ? 5.059 -0.632 0.748 1.00 97.00 87 LEU A O 1
ATOM 699 N N . GLN A 1 88 ? 6.464 -1.956 -0.403 1.00 96.19 88 GLN A N 1
ATOM 700 C CA . GLN A 1 88 ? 7.460 -2.109 0.653 1.00 96.19 88 GLN A CA 1
ATOM 701 C C . GLN A 1 88 ? 8.265 -0.822 0.874 1.00 96.19 88 GLN A C 1
ATOM 703 O O . GLN A 1 88 ? 8.544 -0.451 2.010 1.00 96.19 88 GLN A O 1
ATOM 708 N N . GLU A 1 89 ? 8.600 -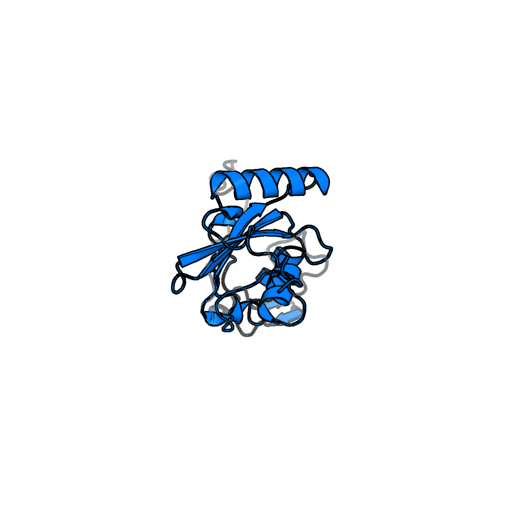0.109 -0.201 1.00 94.00 89 GLU A N 1
ATOM 709 C CA . GLU A 1 89 ? 9.348 1.156 -0.146 1.00 94.00 89 GLU A CA 1
ATOM 710 C C . GLU A 1 89 ? 8.476 2.363 0.243 1.00 94.00 89 GLU A C 1
ATOM 712 O O . GLU A 1 89 ? 8.988 3.444 0.545 1.00 94.00 89 GLU A O 1
ATOM 717 N N . THR A 1 90 ? 7.152 2.194 0.247 1.00 95.12 90 THR A N 1
ATOM 718 C CA . THR A 1 90 ? 6.200 3.287 0.449 1.00 95.12 90 THR A CA 1
ATOM 719 C C . THR A 1 90 ? 5.571 3.236 1.836 1.00 95.12 90 THR A C 1
ATOM 721 O O . THR A 1 90 ? 5.034 2.217 2.270 1.00 95.12 90 THR A O 1
ATOM 724 N N . ARG A 1 91 ? 5.599 4.384 2.515 1.00 95.56 91 ARG A N 1
ATOM 725 C CA . ARG A 1 91 ? 4.985 4.608 3.828 1.00 95.56 91 ARG A CA 1
ATOM 726 C C . ARG A 1 91 ? 3.712 5.440 3.691 1.00 95.56 91 ARG A C 1
ATOM 728 O O . ARG A 1 91 ? 3.528 6.133 2.689 1.00 95.56 91 ARG A O 1
ATOM 735 N N . GLY A 1 92 ? 2.853 5.419 4.705 1.00 96.81 92 GLY A N 1
ATOM 736 C CA . GLY A 1 92 ? 1.661 6.270 4.738 1.00 96.81 92 GLY A CA 1
ATOM 737 C C . GLY A 1 92 ? 0.490 5.665 5.498 1.00 96.81 92 GLY A C 1
ATOM 738 O O . GLY A 1 92 ? 0.684 4.865 6.411 1.00 96.81 92 GLY A O 1
ATOM 739 N N . ILE A 1 93 ? -0.723 6.077 5.132 1.00 98.00 93 ILE A N 1
ATOM 740 C CA . ILE A 1 93 ? -1.976 5.699 5.787 1.00 98.00 93 ILE A CA 1
ATOM 741 C C . ILE A 1 93 ? -2.781 4.787 4.870 1.00 98.00 93 ILE A C 1
ATOM 743 O O . ILE A 1 93 ? -3.010 5.108 3.702 1.00 98.00 93 ILE A O 1
ATOM 747 N N . TYR A 1 94 ? -3.235 3.666 5.414 1.00 97.69 94 TYR A N 1
ATOM 748 C CA . TYR A 1 94 ? -4.070 2.693 4.723 1.00 97.69 94 TYR A CA 1
ATOM 749 C C . TYR A 1 94 ? -5.402 2.493 5.447 1.00 97.69 94 TYR A C 1
ATOM 751 O O . TYR A 1 94 ? -5.575 2.853 6.615 1.00 97.69 94 TYR A O 1
ATOM 759 N N . LEU A 1 95 ? -6.340 1.898 4.723 1.00 97.62 95 LEU A N 1
ATOM 760 C CA . LEU A 1 95 ? -7.646 1.492 5.206 1.00 97.62 95 LEU A CA 1
ATOM 761 C C . LEU A 1 95 ? -7.786 -0.016 5.010 1.00 97.62 95 LEU A C 1
ATOM 763 O O . LEU A 1 95 ? -7.543 -0.528 3.921 1.00 97.62 95 LEU A O 1
ATOM 767 N N . VAL A 1 96 ? -8.198 -0.715 6.061 1.00 95.38 96 VAL A N 1
ATOM 768 C CA . VAL A 1 96 ? -8.711 -2.083 5.983 1.00 95.38 96 VAL A CA 1
ATOM 769 C C . VAL A 1 96 ? -10.229 -1.994 6.097 1.00 95.38 96 VAL A C 1
ATOM 771 O O . VAL A 1 96 ? -10.734 -1.305 6.981 1.00 95.38 96 VAL A O 1
ATOM 774 N N . THR A 1 97 ? -10.972 -2.682 5.238 1.00 95.44 97 THR A N 1
ATOM 775 C CA . THR A 1 97 ? -12.439 -2.765 5.329 1.00 95.44 97 THR A CA 1
ATOM 776 C C . THR A 1 97 ? -12.904 -4.205 5.219 1.00 95.44 97 THR A C 1
ATOM 778 O O . THR A 1 97 ? -12.277 -4.995 4.521 1.00 95.44 97 THR A O 1
ATOM 781 N N . CYS A 1 98 ? -14.007 -4.546 5.881 1.00 93.38 98 CYS A N 1
ATOM 782 C CA . CYS A 1 98 ? -14.718 -5.800 5.647 1.00 93.38 98 CYS A CA 1
ATOM 783 C C . CYS A 1 98 ? -16.158 -5.497 5.226 1.00 93.38 98 CYS A C 1
ATOM 785 O O . CYS A 1 98 ? -16.978 -5.097 6.059 1.00 93.38 98 CYS A O 1
ATOM 787 N N . PRO A 1 99 ? -16.507 -5.697 3.942 1.00 89.00 99 PRO A N 1
ATOM 788 C CA . PRO A 1 99 ? -17.867 -5.474 3.459 1.00 89.00 99 PRO A CA 1
ATOM 789 C C . PRO A 1 99 ? -18.922 -6.334 4.171 1.00 89.00 99 PRO A C 1
ATOM 791 O O . PRO A 1 99 ? -20.068 -5.902 4.309 1.00 89.00 99 PRO A O 1
ATOM 794 N N . ARG A 1 100 ? -18.548 -7.533 4.650 1.00 89.38 100 ARG A N 1
ATOM 795 C CA . ARG A 1 100 ? -19.462 -8.446 5.354 1.00 89.38 100 ARG A CA 1
ATOM 796 C C . ARG A 1 100 ? -19.857 -7.910 6.728 1.00 89.38 100 ARG A C 1
ATOM 798 O O . ARG A 1 100 ? -21.045 -7.837 7.031 1.00 89.38 100 ARG A O 1
ATOM 805 N N . THR A 1 101 ? -18.879 -7.565 7.561 1.00 87.38 101 THR A N 1
ATOM 806 C CA . THR A 1 101 ? -19.112 -7.073 8.931 1.00 87.38 101 THR A CA 1
ATOM 807 C C . THR A 1 101 ? -19.382 -5.567 8.973 1.00 87.38 101 THR A C 1
ATOM 809 O O . THR A 1 101 ? -19.803 -5.059 10.011 1.00 87.38 101 THR A O 1
ATOM 812 N N . ARG A 1 102 ? -19.203 -4.873 7.837 1.00 89.88 102 ARG A N 1
ATOM 813 C CA . ARG A 1 102 ? -19.358 -3.419 7.662 1.00 89.88 102 ARG A CA 1
ATOM 814 C C . ARG A 1 102 ? -18.482 -2.611 8.613 1.00 89.88 102 ARG A C 1
ATOM 816 O O . ARG A 1 102 ? -18.899 -1.576 9.121 1.00 89.88 102 ARG A O 1
ATOM 823 N N . GLU A 1 103 ? -17.273 -3.097 8.846 1.00 88.06 103 GLU A N 1
ATOM 824 C CA . GLU A 1 103 ? -16.297 -2.437 9.702 1.00 88.06 103 GLU A CA 1
ATOM 825 C C . GLU A 1 103 ? -15.082 -1.984 8.903 1.00 88.06 103 GLU A C 1
ATOM 827 O O . GLU A 1 103 ? -14.774 -2.505 7.823 1.00 88.06 103 GLU A O 1
ATOM 832 N N . HIS A 1 104 ? -14.368 -1.024 9.471 1.00 93.50 104 HIS A N 1
ATOM 833 C CA . HIS A 1 104 ? -13.133 -0.513 8.910 1.00 93.50 104 HIS A CA 1
ATOM 834 C C . HIS A 1 104 ? -12.108 -0.217 9.994 1.00 93.50 104 HIS A C 1
ATOM 836 O O . HIS A 1 104 ? -12.435 0.082 11.142 1.00 93.50 104 HIS A O 1
ATOM 842 N N . TYR A 1 105 ? -10.847 -0.281 9.600 1.00 94.69 105 TYR A N 1
ATOM 843 C CA . TYR A 1 105 ? -9.694 0.051 10.414 1.00 94.69 105 TYR A CA 1
ATOM 844 C C . TYR A 1 105 ? -8.781 0.980 9.623 1.00 94.69 105 TYR A C 1
ATOM 846 O O . TYR A 1 105 ? -8.455 0.709 8.470 1.00 94.69 105 TYR A O 1
ATOM 854 N N . VAL A 1 106 ? -8.348 2.063 10.253 1.00 96.81 106 VAL A N 1
ATOM 855 C CA . VAL A 1 106 ? -7.332 2.967 9.714 1.00 96.81 106 VAL A CA 1
ATOM 856 C C . VAL A 1 106 ? -6.013 2.653 10.397 1.00 96.81 106 VAL A C 1
ATOM 858 O O . VAL A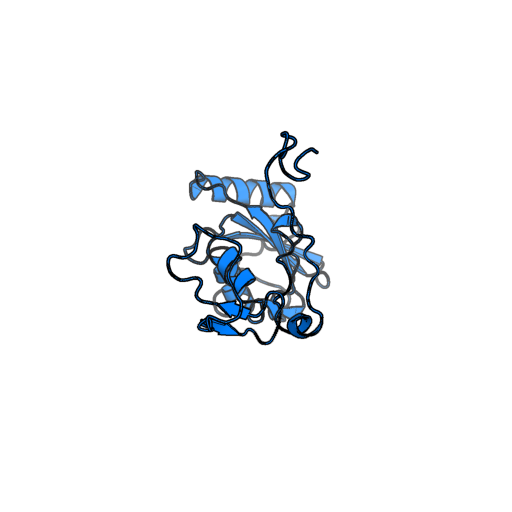 1 106 ? -5.956 2.618 11.625 1.00 96.81 106 VAL A O 1
ATOM 861 N N . GLY A 1 107 ? -4.952 2.475 9.619 1.00 95.00 107 GLY A N 1
ATOM 862 C CA . GLY A 1 107 ? -3.618 2.247 10.161 1.00 95.00 107 GLY A CA 1
ATOM 863 C C . GLY A 1 107 ? -2.538 2.977 9.386 1.00 95.00 107 GLY A C 1
ATOM 864 O O . GLY A 1 107 ? -2.729 3.392 8.241 1.00 95.00 107 GLY A O 1
ATOM 865 N N . SER A 1 108 ? -1.382 3.109 10.021 1.00 95.44 108 SER A N 1
ATOM 866 C CA . SER A 1 108 ? -0.173 3.657 9.421 1.00 95.44 108 SER A CA 1
ATOM 867 C C . SER A 1 108 ? 0.885 2.585 9.156 1.00 95.44 108 SER A C 1
ATOM 869 O O . SER A 1 108 ? 1.080 1.616 9.900 1.00 95.44 108 SER A O 1
ATOM 871 N N . ALA A 1 109 ? 1.596 2.774 8.053 1.00 94.00 109 ALA A N 1
ATOM 872 C CA . ALA A 1 109 ? 2.710 1.963 7.604 1.00 94.00 109 ALA A CA 1
ATOM 873 C C . ALA A 1 109 ? 4.002 2.782 7.687 1.00 94.00 109 ALA A C 1
ATOM 875 O O . ALA A 1 109 ? 4.482 3.301 6.687 1.00 94.00 109 ALA A O 1
ATOM 876 N N . ASN A 1 110 ? 4.534 2.932 8.903 1.00 87.94 110 ASN A N 1
ATOM 877 C CA . ASN A 1 110 ? 5.782 3.663 9.171 1.00 87.94 110 ASN A CA 1
ATOM 878 C C . ASN A 1 110 ? 7.026 2.772 9.286 1.00 87.94 110 ASN A C 1
ATOM 880 O O . ASN A 1 110 ? 8.136 3.292 9.347 1.00 87.94 110 ASN A O 1
ATOM 884 N N . GLY A 1 111 ? 6.852 1.448 9.338 1.00 83.31 111 GLY A N 1
ATOM 885 C CA . GLY A 1 111 ? 7.960 0.506 9.484 1.00 83.31 111 GLY A CA 1
ATOM 886 C C . GLY A 1 111 ? 8.838 0.400 8.234 1.00 83.31 111 GLY A C 1
ATOM 887 O O . GLY A 1 111 ? 8.492 0.897 7.164 1.00 83.31 111 GLY A O 1
ATOM 888 N N . ALA A 1 112 ? 9.958 -0.314 8.373 1.00 83.44 112 ALA A N 1
ATOM 889 C CA . ALA A 1 112 ? 10.946 -0.508 7.308 1.00 83.44 112 ALA A CA 1
ATOM 890 C C . ALA A 1 112 ? 10.403 -1.237 6.062 1.00 83.44 112 ALA A C 1
ATOM 892 O O . ALA A 1 112 ? 10.977 -1.109 4.987 1.00 83.44 112 ALA A O 1
ATOM 893 N N . GLU A 1 113 ? 9.304 -1.982 6.201 1.00 90.31 113 GLU A N 1
ATOM 894 C CA . GLU A 1 113 ? 8.671 -2.738 5.112 1.00 90.31 113 GLU A CA 1
ATOM 895 C C . GLU A 1 113 ? 7.390 -2.076 4.573 1.00 90.31 113 GLU A C 1
ATOM 897 O O . GLU A 1 113 ? 6.609 -2.721 3.872 1.00 90.31 113 GLU A O 1
ATOM 902 N N . GLY A 1 114 ? 7.152 -0.805 4.918 1.00 94.44 114 GLY A N 1
ATOM 903 C CA . GLY A 1 114 ? 6.085 0.003 4.331 1.00 94.44 114 GLY A CA 1
ATOM 904 C C . GLY A 1 114 ? 4.693 -0.624 4.437 1.00 94.44 114 GLY A C 1
ATOM 905 O O . GLY A 1 114 ? 4.354 -1.295 5.421 1.00 94.44 114 GLY A O 1
ATOM 906 N N . PHE A 1 115 ? 3.857 -0.364 3.429 1.00 96.69 115 PHE A N 1
ATOM 907 C CA . PHE A 1 115 ? 2.509 -0.928 3.342 1.00 96.69 115 PHE A CA 1
ATOM 908 C C . PHE A 1 115 ? 2.540 -2.450 3.245 1.00 96.69 115 PHE A C 1
ATOM 910 O O . PHE A 1 115 ? 1.777 -3.113 3.947 1.00 96.69 115 PHE A O 1
ATOM 917 N N . TYR A 1 116 ? 3.439 -2.998 2.420 1.00 95.88 116 TYR A N 1
ATOM 918 C CA . TYR A 1 116 ? 3.511 -4.438 2.180 1.00 95.88 116 TYR A CA 1
ATOM 919 C C . TYR A 1 116 ? 3.735 -5.218 3.480 1.00 95.88 116 TYR A C 1
ATOM 921 O O . TYR A 1 116 ? 2.955 -6.113 3.790 1.00 95.88 116 TYR A O 1
ATOM 929 N N . GLY A 1 117 ? 4.725 -4.833 4.291 1.00 92.88 117 GLY A N 1
ATOM 930 C CA . GLY A 1 117 ? 5.014 -5.516 5.553 1.00 92.88 117 GLY A CA 1
ATOM 931 C C . GLY A 1 117 ? 3.877 -5.408 6.567 1.00 92.88 117 GLY A C 1
ATOM 932 O O . GLY A 1 117 ? 3.550 -6.387 7.238 1.00 92.88 117 GLY A O 1
ATOM 933 N N . ARG A 1 118 ? 3.205 -4.249 6.653 1.00 93.12 118 ARG A N 1
ATOM 934 C CA . ARG A 1 118 ? 2.022 -4.103 7.519 1.00 93.12 118 ARG A CA 1
ATOM 935 C C . ARG A 1 118 ? 0.868 -4.993 7.076 1.00 93.12 118 ARG A C 1
ATOM 937 O O . ARG A 1 118 ? 0.274 -5.669 7.908 1.00 93.12 118 ARG A O 1
ATOM 944 N N . TRP A 1 119 ? 0.556 -5.022 5.787 1.00 94.06 119 TRP A N 1
ATOM 945 C CA . TRP A 1 119 ? -0.528 -5.861 5.278 1.00 94.06 119 TRP A CA 1
ATOM 946 C C . TRP A 1 119 ? -0.187 -7.349 5.347 1.00 94.06 119 TRP A C 1
ATOM 948 O O . TRP A 1 119 ? -1.065 -8.158 5.626 1.00 94.06 119 TRP A O 1
ATOM 958 N N . PHE A 1 120 ? 1.085 -7.711 5.178 1.00 90.81 120 PHE A N 1
ATOM 959 C CA . PHE A 1 120 ? 1.570 -9.075 5.367 1.00 90.81 120 PHE A CA 1
ATOM 960 C C . PHE A 1 120 ? 1.347 -9.556 6.809 1.00 90.81 120 PHE A C 1
ATOM 962 O O . PHE A 1 120 ? 0.862 -10.665 7.023 1.00 90.81 120 PHE A O 1
ATOM 969 N N . GLN A 1 121 ? 1.637 -8.709 7.806 1.00 88.50 121 GLN A N 1
ATOM 970 C CA . GLN A 1 121 ? 1.367 -9.007 9.221 1.00 88.50 121 GLN A CA 1
ATOM 971 C C . GLN A 1 121 ? -0.125 -9.253 9.472 1.00 88.50 121 GLN A C 1
ATOM 973 O O . GLN A 1 121 ? -0.483 -10.257 10.091 1.00 88.50 121 GLN A O 1
ATOM 978 N N . HIS A 1 122 ? -0.986 -8.388 8.929 1.00 88.00 122 HIS A N 1
ATOM 979 C CA . HIS A 1 122 ? -2.443 -8.534 9.016 1.00 88.00 122 HIS A CA 1
ATOM 980 C C . HIS A 1 122 ? -2.924 -9.837 8.377 1.00 88.00 122 HIS A C 1
ATOM 982 O O . HIS A 1 122 ? -3.687 -10.584 8.984 1.00 88.00 122 HIS A O 1
ATOM 988 N N . ALA A 1 123 ? -2.425 -10.158 7.182 1.00 86.56 123 ALA A N 1
ATOM 989 C CA . ALA A 1 123 ? -2.773 -11.378 6.459 1.00 86.56 123 ALA A CA 1
ATOM 990 C C . ALA A 1 123 ? -2.296 -12.661 7.165 1.00 86.56 123 ALA A C 1
ATOM 992 O O . ALA A 1 123 ? -2.872 -13.728 6.952 1.00 86.56 123 ALA A O 1
ATOM 993 N N . ALA A 1 124 ? -1.258 -12.582 8.003 1.00 78.19 124 ALA A N 1
ATOM 994 C CA . ALA A 1 124 ? -0.710 -13.725 8.727 1.00 78.19 124 ALA A CA 1
ATOM 995 C C . ALA A 1 124 ? -1.470 -14.072 10.026 1.00 78.19 124 ALA A C 1
ATOM 997 O O . ALA A 1 124 ? -1.211 -15.135 10.593 1.00 78.19 124 ALA A O 1
ATOM 998 N N . PHE A 1 125 ? -2.373 -13.207 10.516 1.00 65.31 125 PHE A N 1
ATOM 999 C CA . PHE A 1 125 ? -3.196 -13.366 11.740 1.00 65.31 125 PHE A CA 1
ATOM 1000 C C . PHE A 1 125 ? -2.440 -13.734 13.034 1.00 65.31 125 PHE A C 1
ATOM 1002 O O . PHE A 1 125 ? -3.053 -14.018 14.064 1.00 65.31 125 PHE A O 1
ATOM 1009 N N . LYS A 1 126 ? -1.104 -13.718 13.028 1.00 51.00 126 LYS A N 1
ATOM 1010 C CA . LYS A 1 126 ? -0.257 -14.046 14.178 1.00 51.00 126 LYS A CA 1
ATOM 1011 C C . LYS A 1 126 ? 0.459 -12.789 14.653 1.00 51.00 126 LYS A C 1
ATOM 1013 O O . LYS A 1 126 ? 1.572 -12.510 14.223 1.00 51.00 126 LYS A O 1
ATOM 1018 N N . GLY A 1 127 ? -0.187 -12.062 15.563 1.00 47.03 127 GLY A N 1
ATOM 1019 C CA . GLY A 1 127 ? 0.434 -10.953 16.295 1.00 47.03 127 GLY A CA 1
ATOM 1020 C C . GLY A 1 127 ? -0.155 -9.571 16.036 1.00 47.03 127 GLY A C 1
ATOM 1021 O O . GLY A 1 127 ? 0.474 -8.590 16.423 1.00 47.03 127 GLY A O 1
ATOM 1022 N N . ASP A 1 128 ? -1.327 -9.471 15.409 1.00 60.03 128 ASP A N 1
ATOM 1023 C CA . ASP A 1 128 ? -1.978 -8.174 15.268 1.00 60.03 128 ASP A CA 1
ATOM 1024 C C . ASP A 1 128 ? -2.784 -7.809 16.524 1.00 60.03 128 ASP A C 1
ATOM 1026 O O . ASP A 1 128 ? -3.482 -8.642 17.103 1.00 60.03 128 ASP A O 1
ATOM 1030 N N . ALA A 1 129 ? -2.663 -6.555 16.963 1.00 58.94 129 ALA A N 1
ATOM 1031 C CA . ALA A 1 129 ? -3.400 -6.027 18.112 1.00 58.94 129 ALA A CA 1
ATOM 1032 C C . ALA A 1 129 ? -4.867 -5.720 17.759 1.00 58.94 129 ALA A C 1
ATOM 1034 O O . ALA A 1 129 ? -5.680 -5.470 18.650 1.00 58.94 129 ALA A O 1
ATOM 1035 N N . ILE A 1 130 ? -5.204 -5.712 16.465 1.00 68.31 130 ILE A N 1
ATOM 1036 C CA . ILE A 1 130 ? -6.538 -5.396 15.966 1.00 68.31 130 ILE A CA 1
ATOM 1037 C C . ILE A 1 130 ? -7.463 -6.593 16.186 1.00 68.31 130 ILE A C 1
ATOM 1039 O O . ILE A 1 130 ? -7.247 -7.688 15.671 1.00 68.31 130 ILE A O 1
ATOM 1043 N N . ALA A 1 131 ? -8.551 -6.363 16.916 1.00 69.88 131 ALA A N 1
ATOM 1044 C CA . ALA A 1 131 ? -9.615 -7.340 17.107 1.00 69.88 131 ALA A CA 1
ATOM 1045 C C . ALA A 1 131 ? -10.501 -7.448 15.848 1.00 69.88 131 ALA A C 1
ATOM 1047 O O . ALA A 1 131 ? -11.673 -7.066 15.873 1.00 69.88 131 ALA A O 1
ATOM 1048 N N . PHE A 1 132 ? -9.940 -7.935 14.733 1.00 79.56 132 PHE A N 1
ATOM 1049 C CA . PHE A 1 132 ? -10.713 -8.249 13.529 1.00 79.56 132 PHE A CA 1
ATOM 1050 C C . PHE A 1 132 ? -11.856 -9.205 13.890 1.00 79.56 132 PHE A C 1
ATOM 1052 O O . PHE A 1 132 ? -11.640 -10.256 14.501 1.00 79.56 132 PHE A O 1
ATOM 1059 N N . ARG A 1 133 ? -13.096 -8.819 13.567 1.00 75.44 133 ARG A N 1
ATOM 1060 C CA . ARG A 1 133 ? -14.280 -9.604 13.944 1.00 75.44 133 ARG A CA 1
ATOM 1061 C C . ARG A 1 133 ? -14.420 -10.869 13.111 1.00 75.44 133 ARG A C 1
ATOM 1063 O O . ARG A 1 133 ? -14.870 -11.889 13.631 1.00 75.44 133 ARG A O 1
ATOM 1070 N N . SER A 1 134 ? -14.038 -10.811 11.838 1.00 71.50 134 SER A N 1
ATOM 1071 C CA . SER A 1 134 ? -13.838 -12.002 11.022 1.00 71.50 134 SER A CA 1
ATOM 1072 C C . SER A 1 134 ? -12.413 -12.518 11.194 1.00 71.50 134 SER A C 1
ATOM 1074 O O . SER A 1 134 ? -11.463 -11.751 11.334 1.00 71.50 134 SER A O 1
ATOM 1076 N N . ARG A 1 135 ? -12.265 -13.842 11.183 1.00 72.69 135 ARG A N 1
ATOM 1077 C CA . ARG A 1 135 ? -10.958 -14.513 11.205 1.00 72.69 135 ARG A CA 1
ATOM 1078 C C . ARG A 1 135 ? -10.466 -14.881 9.805 1.00 72.69 135 ARG A C 1
ATOM 1080 O O . ARG A 1 135 ? -9.393 -15.458 9.686 1.00 72.69 135 ARG A O 1
ATOM 1087 N N . GLU A 1 136 ? -11.248 -14.571 8.772 1.00 81.00 136 GLU A N 1
ATOM 1088 C CA . GLU A 1 136 ? -10.953 -14.920 7.385 1.00 81.00 136 GLU A CA 1
ATOM 1089 C C . GLU A 1 136 ? -10.327 -13.718 6.648 1.00 81.00 136 GLU A C 1
ATOM 1091 O O . GLU A 1 136 ? -11.035 -12.748 6.361 1.00 81.00 136 GLU A O 1
ATOM 1096 N N . PRO A 1 137 ? -9.020 -13.752 6.302 1.00 79.25 137 PRO A N 1
ATOM 1097 C CA . PRO A 1 137 ? -8.352 -12.669 5.568 1.00 79.25 137 PRO A CA 1
ATOM 1098 C C . PRO A 1 137 ? -9.062 -12.258 4.279 1.00 79.25 137 PRO A C 1
ATOM 1100 O O . PRO A 1 137 ? -9.037 -11.093 3.901 1.00 79.25 137 PRO A O 1
ATOM 1103 N N . SER A 1 138 ? -9.678 -13.214 3.587 1.00 84.75 138 SER A N 1
ATOM 1104 C CA . SER A 1 138 ? -10.350 -12.997 2.302 1.00 84.75 138 SER A CA 1
ATOM 1105 C C . SER A 1 138 ? -11.583 -12.099 2.402 1.00 84.75 138 SER A C 1
ATOM 1107 O O . SER A 1 138 ? -12.040 -11.564 1.394 1.00 84.75 138 SER A O 1
ATOM 1109 N N . GLU A 1 139 ? -12.117 -11.900 3.609 1.00 89.00 139 GLU A N 1
ATOM 1110 C CA . GLU A 1 139 ? -13.248 -11.003 3.852 1.00 89.00 139 GLU A CA 1
ATOM 1111 C C . GLU A 1 139 ? -12.815 -9.549 4.045 1.00 89.00 139 GLU A C 1
ATOM 1113 O O . GLU A 1 139 ? -13.649 -8.643 3.980 1.00 89.00 139 GLU A O 1
ATOM 1118 N N . TYR A 1 140 ? -11.517 -9.326 4.251 1.00 93.06 140 TYR A N 1
ATOM 1119 C CA . TYR A 1 140 ? -10.927 -8.009 4.388 1.00 93.06 140 TYR A CA 1
ATOM 1120 C C . TYR A 1 140 ? -10.302 -7.545 3.075 1.00 93.06 140 TYR A C 1
ATOM 1122 O O . TYR A 1 140 ? -9.726 -8.318 2.312 1.00 93.06 140 TYR A O 1
ATOM 1130 N N . GLN A 1 141 ? -10.379 -6.244 2.834 1.00 95.69 141 GLN A N 1
ATOM 1131 C CA . GLN A 1 141 ? -9.710 -5.559 1.735 1.00 95.69 141 GLN A CA 1
ATOM 1132 C C . GLN A 1 141 ? -8.822 -4.457 2.290 1.00 95.69 141 GLN A C 1
ATOM 1134 O O . GLN A 1 141 ? -9.193 -3.804 3.266 1.0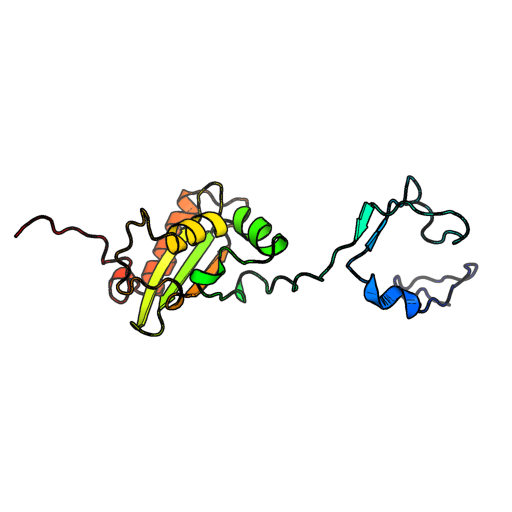0 95.69 141 GLN A O 1
ATOM 1139 N N . VAL A 1 142 ? -7.685 -4.228 1.638 1.00 97.00 142 VAL A N 1
ATOM 1140 C CA . VAL A 1 142 ? -6.768 -3.128 1.941 1.00 97.00 142 VAL A CA 1
ATOM 1141 C C . VAL A 1 142 ? -6.709 -2.130 0.794 1.00 97.00 142 VAL A C 1
ATOM 1143 O O . VAL A 1 142 ? -6.726 -2.500 -0.381 1.00 97.00 142 VAL A O 1
ATOM 1146 N N . SER A 1 143 ? -6.635 -0.852 1.153 1.00 98.00 143 SER A N 1
ATOM 1147 C CA . SER A 1 143 ? -6.468 0.272 0.232 1.00 98.00 143 SER A CA 1
ATOM 1148 C C . SER A 1 143 ? -5.638 1.387 0.870 1.00 98.00 143 SER A C 1
ATOM 1150 O O . SER A 1 143 ? -5.416 1.401 2.082 1.00 98.00 143 SER A O 1
ATOM 1152 N N . ILE A 1 144 ? -5.141 2.324 0.060 1.00 98.19 144 ILE A N 1
ATOM 1153 C CA . ILE A 1 144 ? -4.283 3.425 0.523 1.00 98.19 144 ILE A CA 1
ATOM 1154 C C . ILE A 1 144 ? -5.088 4.724 0.563 1.00 98.19 144 ILE A C 1
ATOM 1156 O O . ILE A 1 144 ? -5.709 5.111 -0.424 1.00 98.19 144 ILE A O 1
ATOM 1160 N N . LEU A 1 145 ? -5.043 5.417 1.702 1.00 97.81 145 LEU A N 1
ATOM 1161 C CA . LEU A 1 145 ? -5.673 6.728 1.888 1.00 97.81 145 LEU A CA 1
ATOM 1162 C C . LEU A 1 145 ? -4.703 7.870 1.586 1.00 97.81 145 LEU A C 1
ATOM 1164 O O . LEU A 1 145 ? -5.084 8.876 0.992 1.00 97.81 145 LEU A O 1
ATOM 1168 N N . GLU A 1 146 ? -3.450 7.730 2.020 1.00 96.81 146 GLU A N 1
ATOM 1169 C CA . GLU A 1 146 ? -2.439 8.779 1.917 1.00 96.81 146 GLU A CA 1
ATOM 1170 C C . GLU A 1 146 ? -1.045 8.159 1.823 1.00 96.81 146 GLU A C 1
ATOM 1172 O O . GLU A 1 146 ? -0.699 7.278 2.607 1.00 96.81 146 GLU A O 1
ATOM 1177 N N . VAL A 1 147 ? -0.234 8.631 0.878 1.00 96.62 147 VAL A N 1
ATOM 1178 C CA . VAL A 1 147 ? 1.180 8.253 0.767 1.00 96.62 147 VAL A CA 1
ATOM 1179 C C . VAL A 1 147 ? 2.022 9.313 1.463 1.00 96.62 147 VAL A C 1
ATOM 1181 O O . VAL A 1 147 ? 1.874 10.503 1.186 1.00 96.62 147 VAL A O 1
ATOM 1184 N N . ALA A 1 148 ? 2.915 8.885 2.352 1.00 94.00 148 ALA A N 1
ATOM 1185 C CA . ALA A 1 148 ? 3.822 9.786 3.042 1.00 94.00 148 ALA A CA 1
ATOM 1186 C C . ALA A 1 148 ? 4.876 10.331 2.067 1.00 94.00 148 ALA A C 1
ATOM 1188 O O . ALA A 1 148 ? 5.565 9.573 1.382 1.00 94.00 148 ALA A O 1
ATOM 1189 N N . GLY A 1 149 ? 5.017 11.657 2.020 1.00 88.69 149 GLY A N 1
ATOM 1190 C CA . GLY A 1 149 ? 6.089 12.306 1.270 1.00 88.69 149 GLY A CA 1
ATOM 1191 C C . GLY A 1 149 ? 7.463 12.014 1.881 1.00 88.69 149 GLY A C 1
ATOM 1192 O O . GLY A 1 149 ? 7.579 11.751 3.076 1.00 88.69 149 GLY A O 1
ATOM 1193 N N . SER A 1 150 ? 8.526 12.124 1.082 1.00 82.75 150 SER A N 1
ATOM 1194 C CA . SER A 1 150 ? 9.906 11.845 1.523 1.00 82.75 150 SER A CA 1
ATOM 1195 C C . SER A 1 150 ? 10.380 12.699 2.707 1.00 82.75 150 SER A C 1
ATOM 1197 O O . SER A 1 150 ? 11.260 12.268 3.446 1.00 82.75 150 SER A O 1
ATOM 1199 N N . GLY A 1 151 ? 9.799 13.888 2.898 1.00 84.94 151 GLY A N 1
ATOM 1200 C CA . GLY A 1 151 ? 10.097 14.786 4.018 1.00 84.94 151 GLY A CA 1
ATOM 1201 C C . GLY A 1 151 ? 9.227 14.592 5.263 1.00 84.94 151 GLY A C 1
ATOM 1202 O O . GLY A 1 151 ? 9.440 15.302 6.240 1.00 84.94 151 GLY A O 1
ATOM 1203 N N . MET A 1 152 ? 8.243 13.685 5.245 1.00 88.69 152 MET A N 1
ATOM 1204 C CA . MET A 1 152 ? 7.394 13.442 6.414 1.00 88.69 152 MET A CA 1
ATOM 1205 C C . MET A 1 152 ? 8.148 12.627 7.463 1.00 88.69 152 MET A C 1
ATOM 1207 O O . MET A 1 152 ? 8.701 11.564 7.170 1.00 88.69 152 MET A O 1
ATOM 1211 N N . SER A 1 153 ? 8.139 13.119 8.699 1.00 92.00 153 SER A N 1
ATOM 1212 C CA . SER A 1 153 ? 8.621 12.372 9.856 1.00 92.00 153 SER A CA 1
ATOM 1213 C C . SER A 1 153 ? 7.611 11.302 10.283 1.00 92.00 153 SER A C 1
ATOM 1215 O O . SER A 1 153 ? 6.441 11.324 9.895 1.00 92.00 153 SER A O 1
ATOM 1217 N N . GLU A 1 154 ? 8.035 10.374 11.141 1.00 89.94 154 GLU A N 1
ATOM 1218 C CA . GLU A 1 154 ? 7.117 9.396 11.739 1.00 89.94 154 GLU A CA 1
ATOM 1219 C C . GLU A 1 154 ? 5.975 10.075 12.508 1.00 89.94 154 GLU A C 1
ATOM 1221 O O . GLU A 1 154 ? 4.828 9.633 12.422 1.00 89.94 154 GLU A O 1
ATOM 1226 N N . ALA A 1 155 ? 6.271 11.181 13.200 1.00 92.94 155 ALA A N 1
ATOM 1227 C CA . ALA A 1 155 ? 5.280 11.973 13.920 1.00 92.94 155 ALA A CA 1
ATOM 1228 C C . ALA A 1 155 ? 4.239 12.588 12.972 1.00 92.94 155 ALA A C 1
ATOM 1230 O O . ALA A 1 155 ? 3.048 12.566 13.280 1.00 92.94 155 ALA A O 1
ATOM 1231 N N . ASP A 1 156 ? 4.658 13.067 11.797 1.00 94.19 156 ASP A N 1
ATOM 1232 C CA . ASP A 1 156 ? 3.735 13.608 10.792 1.00 94.19 156 ASP A CA 1
ATOM 1233 C C . ASP A 1 156 ? 2.779 12.533 10.275 1.00 94.19 156 ASP A C 1
ATOM 1235 O O . ASP A 1 156 ? 1.583 12.785 10.113 1.00 94.19 156 ASP A O 1
ATOM 1239 N N . VAL A 1 157 ? 3.283 11.314 10.060 1.00 93.81 157 VAL A N 1
ATOM 1240 C CA . VAL A 1 157 ? 2.441 10.190 9.639 1.00 93.81 157 VAL A CA 1
ATOM 1241 C C . VAL A 1 157 ? 1.479 9.778 10.755 1.00 93.81 157 VAL A C 1
ATOM 1243 O O . VAL A 1 157 ? 0.311 9.533 10.474 1.00 93.81 157 VAL A O 1
ATOM 1246 N N . LEU A 1 158 ? 1.893 9.782 12.025 1.00 94.00 158 LEU A N 1
ATOM 1247 C CA . LEU A 1 158 ? 0.967 9.539 13.141 1.00 94.00 158 LEU A CA 1
ATOM 1248 C C . LEU A 1 158 ? -0.132 10.610 13.216 1.00 94.00 158 LEU A C 1
ATOM 1250 O O . LEU A 1 158 ? -1.304 10.292 13.416 1.00 94.00 158 LEU A O 1
ATOM 1254 N N . VAL A 1 159 ? 0.206 11.883 12.999 1.00 96.38 159 VAL A N 1
ATOM 1255 C CA . VAL A 1 159 ? -0.790 12.963 12.919 1.00 96.38 159 VAL A CA 1
ATOM 1256 C C . VAL A 1 159 ? -1.745 12.747 11.739 1.00 96.38 159 VAL A C 1
ATOM 1258 O O . VAL A 1 159 ? -2.956 12.951 11.881 1.00 96.38 159 VAL A O 1
ATOM 1261 N N . ALA A 1 160 ? -1.236 12.312 10.583 1.00 96.75 160 ALA A N 1
ATOM 1262 C CA . ALA A 1 160 ? -2.057 11.968 9.425 1.00 96.75 160 ALA A CA 1
ATOM 1263 C C . ALA A 1 160 ? -2.988 10.775 9.713 1.00 96.75 160 ALA A C 1
ATOM 1265 O O . ALA A 1 160 ? -4.174 10.835 9.385 1.00 96.75 160 ALA A O 1
ATOM 1266 N N . GLU A 1 161 ? -2.506 9.740 10.402 1.00 96.56 161 GLU A N 1
ATOM 1267 C CA . GLU A 1 161 ? -3.312 8.598 10.846 1.00 96.56 161 GLU A CA 1
ATOM 1268 C C . GLU A 1 161 ? -4.480 9.058 11.726 1.00 96.56 161 GLU A C 1
ATOM 1270 O O . GLU A 1 161 ? -5.638 8.758 11.431 1.00 96.56 161 GLU A O 1
ATOM 1275 N N . GLN A 1 162 ? -4.208 9.868 12.757 1.00 97.19 162 GLN A N 1
ATOM 1276 C CA . GLN A 1 162 ? -5.251 10.386 13.649 1.00 97.19 162 GLN A CA 1
ATOM 1277 C C . GLN A 1 162 ? -6.270 11.260 12.905 1.00 97.19 162 GLN A C 1
ATOM 1279 O O . GLN A 1 162 ? -7.466 11.229 13.210 1.00 97.19 162 GLN A O 1
ATOM 1284 N N . ARG A 1 163 ? -5.830 12.015 11.890 1.00 98.06 163 ARG A N 1
ATOM 1285 C CA . ARG A 1 163 ? -6.725 12.786 11.017 1.00 98.06 163 ARG A CA 1
ATOM 1286 C C . ARG A 1 163 ? -7.693 11.868 10.270 1.00 98.06 163 ARG A C 1
ATOM 1288 O O . ARG A 1 163 ? -8.884 12.180 10.220 1.00 98.06 163 ARG A O 1
ATOM 1295 N N . TRP A 1 164 ? -7.213 10.763 9.705 1.00 98.00 164 TRP A N 1
ATOM 1296 C CA . TRP A 1 164 ? -8.054 9.798 8.992 1.00 98.00 164 TRP A CA 1
ATOM 1297 C C . TRP A 1 164 ? -8.972 9.018 9.926 1.00 98.00 164 TRP A C 1
ATOM 1299 O O . TRP A 1 164 ? -10.160 8.911 9.626 1.00 98.00 164 TRP A O 1
ATOM 1309 N N . ILE A 1 165 ? -8.476 8.589 11.089 1.00 97.12 165 ILE A N 1
ATOM 1310 C CA . ILE A 1 165 ? -9.292 7.972 12.143 1.00 97.12 165 ILE A CA 1
ATOM 1311 C C . ILE A 1 165 ? -10.474 8.877 12.500 1.00 97.12 165 ILE A C 1
ATOM 1313 O O . ILE A 1 165 ? -11.614 8.420 12.525 1.00 97.12 165 ILE A O 1
ATOM 1317 N N . LYS A 1 166 ? -10.225 10.177 12.716 1.00 97.62 166 LYS A N 1
ATOM 1318 C CA . LYS A 1 166 ? -11.278 11.150 13.038 1.00 97.62 166 LYS A CA 1
ATOM 1319 C C . LYS A 1 166 ? -12.262 11.348 11.883 1.00 97.62 166 LYS A C 1
ATOM 1321 O O . LYS A 1 166 ? -13.466 11.384 12.109 1.00 97.62 166 LYS A O 1
ATOM 1326 N N . LYS A 1 167 ? -11.767 11.504 10.650 1.00 97.88 167 LYS A N 1
ATOM 1327 C CA . LYS A 1 167 ? -12.615 11.730 9.465 1.00 97.88 167 LYS A CA 1
ATOM 1328 C C . LYS A 1 167 ? -13.525 10.542 9.167 1.00 97.88 167 LYS A C 1
ATOM 1330 O O . LYS A 1 167 ? -14.677 10.744 8.800 1.00 97.88 167 LYS A O 1
ATOM 1335 N N . LEU A 1 168 ? -13.001 9.330 9.321 1.00 96.56 168 LEU A N 1
ATOM 1336 C CA . LEU A 1 168 ? -13.721 8.087 9.059 1.00 96.56 168 LEU A CA 1
ATOM 1337 C C . LEU A 1 168 ? -14.428 7.541 10.305 1.00 96.56 168 LEU A C 1
ATOM 1339 O O . LEU A 1 168 ? -15.074 6.502 10.211 1.00 96.56 168 LEU A O 1
ATOM 1343 N N . GLN A 1 169 ? -14.298 8.214 11.455 1.00 95.56 169 GLN A N 1
ATOM 1344 C CA . GLN A 1 169 ? -14.859 7.807 12.750 1.00 95.56 169 GLN A CA 1
ATOM 1345 C C . GLN A 1 169 ? -14.567 6.332 13.064 1.00 95.56 169 GLN A C 1
ATOM 1347 O O . GLN A 1 169 ? -15.434 5.567 13.483 1.00 95.56 169 GLN A O 1
ATOM 1352 N N . SER A 1 170 ? -13.342 5.885 12.779 1.00 93.69 170 SER A N 1
ATOM 1353 C CA . SER A 1 170 ? -12.993 4.462 12.854 1.00 93.69 170 SER A CA 1
ATOM 1354 C C . SER A 1 170 ? -12.814 3.955 14.287 1.00 93.69 170 SER A C 1
ATOM 1356 O O . SER A 1 170 ? -12.630 2.757 14.487 1.00 93.69 170 SER A O 1
ATOM 1358 N N . LYS A 1 171 ? -12.878 4.837 15.294 1.00 91.88 171 LYS A N 1
ATOM 1359 C CA . LYS A 1 171 ? -12.962 4.446 16.708 1.00 91.88 171 LYS A CA 1
ATOM 1360 C C . LYS A 1 171 ? -14.395 4.127 17.116 1.00 91.88 171 LYS A C 1
ATOM 1362 O O . LYS A 1 171 ? -14.623 3.141 17.803 1.00 91.88 171 LYS A O 1
ATOM 1367 N N . GLU A 1 172 ? -15.336 4.959 16.687 1.00 90.25 172 GLU A N 1
ATOM 1368 C CA . GLU A 1 172 ? -16.749 4.886 17.049 1.00 90.25 172 GLU A CA 1
ATOM 1369 C C . GLU A 1 172 ? -17.502 3.864 16.191 1.00 90.25 172 GLU A C 1
ATOM 1371 O O . GLU A 1 172 ? -18.356 3.136 16.688 1.00 90.25 172 GLU A O 1
ATOM 1376 N N . MET A 1 173 ? -17.175 3.811 14.899 1.00 88.75 173 MET A N 1
ATOM 1377 C CA . MET A 1 173 ? -17.858 2.984 13.900 1.00 88.75 173 MET A CA 1
ATOM 1378 C C . MET A 1 173 ? -16.983 1.852 13.347 1.00 88.75 173 MET A C 1
ATOM 1380 O O . MET A 1 173 ? -17.447 1.067 12.525 1.00 88.75 173 MET A O 1
ATOM 1384 N N . GLY A 1 174 ? -15.718 1.780 13.763 1.00 89.19 174 GLY A N 1
ATOM 1385 C CA . GLY A 1 174 ? -14.734 0.846 13.224 1.00 89.19 174 GLY A CA 1
ATOM 1386 C C . GLY A 1 174 ? -13.954 0.101 14.304 1.00 89.19 174 GLY A C 1
ATOM 1387 O O . GLY A 1 174 ? -14.360 0.003 15.462 1.00 89.19 174 GLY A O 1
ATOM 1388 N N . LEU A 1 175 ? -12.807 -0.439 13.907 1.00 89.06 175 LEU A N 1
ATOM 1389 C CA . LEU A 1 175 ? -11.982 -1.313 14.738 1.00 89.06 175 LEU A CA 1
ATOM 1390 C C . LEU A 1 175 ? -10.911 -0.574 15.547 1.00 89.06 175 LEU A C 1
ATOM 1392 O O . LEU A 1 175 ? -10.342 -1.156 16.468 1.00 89.06 175 LEU A O 1
ATOM 1396 N N . ASN A 1 176 ? -10.639 0.707 15.271 1.00 91.06 176 ASN A N 1
ATOM 1397 C CA . ASN A 1 176 ? -9.609 1.459 16.002 1.00 91.06 176 ASN A CA 1
ATOM 1398 C C . ASN A 1 176 ? -9.962 1.693 17.482 1.00 91.06 176 ASN A C 1
ATOM 1400 O O . ASN A 1 176 ? -9.076 2.035 18.260 1.00 91.06 176 ASN A O 1
ATOM 1404 N N . GLY A 1 177 ? -11.233 1.542 17.869 1.00 81.62 177 GLY A N 1
ATOM 1405 C CA . GLY A 1 177 ? -11.694 1.637 19.259 1.00 81.62 177 GLY A CA 1
ATOM 1406 C C . GLY A 1 177 ? -11.791 0.288 19.977 1.00 81.62 177 GLY A C 1
ATOM 1407 O O . GLY A 1 177 ? -11.984 0.264 21.185 1.00 81.62 177 GLY A O 1
ATOM 1408 N N . SER A 1 178 ? -11.657 -0.830 19.252 1.00 68.31 178 SER A N 1
ATOM 1409 C CA . SER A 1 178 ? -11.829 -2.195 19.781 1.00 68.31 178 SER A CA 1
ATOM 1410 C C . SER A 1 178 ? -10.520 -2.852 20.248 1.00 68.31 178 SER A C 1
ATOM 1412 O O . SER A 1 178 ? -10.503 -4.053 20.507 1.00 68.31 178 SER A O 1
ATOM 1414 N N . LEU A 1 179 ? -9.421 -2.095 20.362 1.00 55.78 179 LEU A N 1
ATOM 1415 C CA . LEU A 1 179 ? -8.175 -2.596 20.952 1.00 55.78 179 LEU A CA 1
ATOM 1416 C C . LEU A 1 179 ? -8.427 -2.919 22.434 1.00 55.78 179 LEU A C 1
ATOM 1418 O O . LEU A 1 179 ? -8.801 -2.046 23.215 1.00 55.78 179 LEU A O 1
ATOM 1422 N N . ILE A 1 180 ? -8.287 -4.195 22.788 1.00 47.69 180 ILE A N 1
ATOM 1423 C CA . ILE A 1 180 ? -8.749 -4.785 24.046 1.00 47.69 180 ILE A CA 1
ATOM 1424 C C . ILE A 1 180 ? -8.066 -4.131 25.255 1.00 47.69 180 ILE A C 1
ATOM 1426 O O . ILE A 1 180 ? -6.893 -4.364 25.531 1.00 47.69 180 ILE A O 1
ATOM 1430 N N . GLY A 1 181 ? -8.860 -3.389 26.024 1.00 38.03 181 GLY A N 1
ATOM 1431 C CA . GLY A 1 181 ? -8.898 -3.522 27.473 1.00 38.03 181 GLY A CA 1
ATOM 1432 C C . GLY A 1 181 ? -10.152 -4.313 27.839 1.00 38.03 181 GLY A C 1
ATOM 1433 O O . GLY A 1 181 ? -11.253 -3.787 27.710 1.00 38.03 181 GLY A O 1
ATOM 1434 N N . ASN A 1 182 ? -9.984 -5.580 28.224 1.00 36.94 182 ASN A N 1
ATOM 1435 C CA . ASN A 1 182 ? -10.868 -6.284 29.156 1.00 36.94 182 ASN A CA 1
ATOM 1436 C C . ASN A 1 182 ? -10.214 -7.606 29.605 1.00 36.94 182 ASN A C 1
ATOM 1438 O O . ASN A 1 182 ? -10.615 -8.695 29.206 1.00 36.94 182 ASN A O 1
ATOM 1442 N 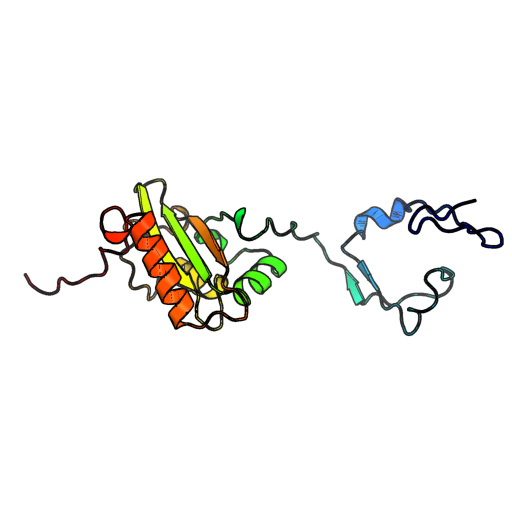N . GLU A 1 183 ? -9.193 -7.494 30.455 1.00 37.00 183 GLU A N 1
ATOM 1443 C CA . GLU A 1 183 ? -9.045 -8.433 31.569 1.00 37.00 183 GLU A CA 1
ATOM 1444 C C . GLU A 1 183 ? -9.659 -7.740 32.792 1.00 37.00 183 GLU A C 1
ATOM 1446 O O . GLU A 1 183 ? -9.135 -6.733 33.267 1.00 37.00 183 GLU A O 1
ATOM 1451 N N . GLY A 1 184 ? -10.819 -8.217 33.243 1.00 38.56 184 GLY A N 1
ATOM 1452 C CA . GLY A 1 184 ? -11.550 -7.633 34.366 1.00 38.56 184 GLY A CA 1
ATOM 1453 C C . GLY A 1 184 ? -13.032 -7.991 34.338 1.00 38.56 184 GLY A C 1
ATOM 1454 O O . GLY A 1 184 ? -13.845 -7.211 33.846 1.00 38.56 184 GLY A O 1
ATOM 1455 N N . GLY A 1 185 ? -13.366 -9.171 34.864 1.00 30.75 185 GLY A N 1
ATOM 1456 C CA . GLY A 1 185 ? -14.730 -9.680 35.028 1.00 30.75 185 GLY A CA 1
ATOM 1457 C C . GLY A 1 185 ? -14.732 -11.144 35.420 1.00 30.75 185 GLY A C 1
ATOM 1458 O O . GLY A 1 185 ? -14.731 -11.973 34.488 1.00 30.75 185 GLY A O 1
#